Protein AF-A0AAI9W2C8-F1 (afdb_monomer)

Secondary structure (DSSP, 8-state):
-HHHHHHHHHHHHHHHHHHHHHHHHHHHHHHHHHHHT-HHHHHHHHHHHHHHHHHHHHHHGGGG-EEEETTT--B-S--SHHHHTTEEEEEEEEPTT-SS-PEEEEEEETTT--EEET--HHHHHTEEEETTHHHHHHHHHT-TT----TT--HHHHHHHHHHHHHHHHT--HHHH----

Sequence (180 aa):
MQGLVDARDEILKNIVIVYSQASVRYASKMTDDLAAGDTDAYDKHQAEGHSFYRVIEAYVAEYTSICYNMVSHTVSSDSSQASCESYMYLENYTSPNDPSGEEFTGCYNSMTHAQHEGMSEEECEAFGWYANYYNGKILEIFDLKNDGDATADYEADIRSYLQPVWDHYGITADDIGTLQ

Structure (mmCIF, N/CA/C/O backbone):
data_AF-A0AAI9W2C8-F1
#
_entry.id   AF-A0AAI9W2C8-F1
#
loop_
_atom_site.group_PDB
_atom_site.id
_atom_site.type_symbol
_atom_site.label_atom_id
_atom_site.label_alt_id
_atom_site.label_comp_id
_atom_site.label_asym_id
_atom_site.label_entity_id
_atom_site.label_seq_id
_atom_site.pdbx_PDB_ins_code
_atom_site.Cartn_x
_atom_site.Cartn_y
_atom_site.Cartn_z
_atom_site.occupancy
_atom_site.B_iso_or_equiv
_atom_site.auth_seq_id
_atom_site.auth_comp_id
_atom_site.auth_asym_id
_atom_site.auth_atom_id
_atom_site.pdbx_PDB_model_num
ATOM 1 N N . MET A 1 1 ? -17.673 -25.963 -8.634 1.00 78.56 1 MET A N 1
ATOM 2 C CA . MET A 1 1 ? -17.279 -24.582 -8.991 1.00 78.56 1 MET A CA 1
ATOM 3 C C . MET A 1 1 ? -16.166 -24.053 -8.095 1.00 78.56 1 MET A C 1
ATOM 5 O O . MET A 1 1 ? -15.335 -23.344 -8.631 1.00 78.56 1 MET A O 1
ATOM 9 N N . GLN A 1 2 ? -16.080 -24.454 -6.815 1.00 94.00 2 GLN A N 1
ATOM 10 C CA . GLN A 1 2 ? -15.018 -24.008 -5.895 1.00 94.00 2 GLN A CA 1
ATOM 11 C C . GLN A 1 2 ? -13.595 -24.141 -6.463 1.00 94.00 2 GLN A C 1
ATOM 13 O O . GLN A 1 2 ? -12.923 -23.136 -6.609 1.00 94.00 2 GLN A O 1
ATOM 18 N N . GLY A 1 3 ? -13.193 -25.322 -6.945 1.00 94.62 3 GLY A N 1
ATOM 19 C CA . GLY A 1 3 ? -11.839 -25.489 -7.499 1.00 94.62 3 GLY A CA 1
ATOM 20 C C . GLY A 1 3 ? -11.506 -24.615 -8.722 1.00 94.62 3 GLY A C 1
ATOM 21 O O . GLY A 1 3 ? -10.337 -24.414 -9.018 1.00 94.62 3 GLY A O 1
ATOM 22 N N . LEU A 1 4 ? -12.506 -24.080 -9.437 1.00 93.88 4 LEU A N 1
ATOM 23 C CA . LEU A 1 4 ? -12.277 -23.121 -10.528 1.00 93.88 4 LEU A CA 1
ATOM 24 C C . LEU A 1 4 ? -12.054 -21.699 -9.992 1.00 93.88 4 LEU A C 1
ATOM 26 O O . LEU A 1 4 ? -11.290 -20.941 -10.580 1.00 93.88 4 LEU A O 1
ATOM 30 N N . VAL A 1 5 ? -12.714 -21.356 -8.884 1.00 95.19 5 VAL A N 1
ATOM 31 C CA . VAL A 1 5 ? -12.495 -20.102 -8.153 1.00 95.19 5 VAL A CA 1
ATOM 32 C C . VAL A 1 5 ? -11.097 -20.108 -7.540 1.00 95.19 5 VAL A C 1
ATOM 34 O O . VAL A 1 5 ? -10.337 -19.183 -7.796 1.00 95.19 5 VAL A O 1
ATOM 37 N N . ASP A 1 6 ? -10.717 -21.195 -6.868 1.00 95.75 6 ASP A N 1
ATOM 38 C CA . ASP A 1 6 ? -9.401 -21.321 -6.231 1.00 95.75 6 ASP A CA 1
ATOM 39 C C . ASP A 1 6 ? -8.260 -21.179 -7.257 1.00 95.75 6 ASP A C 1
ATOM 41 O O . ASP A 1 6 ? -7.323 -20.411 -7.056 1.00 95.75 6 ASP A O 1
ATOM 45 N N . ALA A 1 7 ? -8.373 -21.851 -8.411 1.00 96.69 7 ALA A N 1
ATOM 46 C CA . ALA A 1 7 ? -7.377 -21.756 -9.480 1.00 96.69 7 ALA A CA 1
ATOM 47 C C . ALA A 1 7 ? -7.288 -20.346 -10.095 1.00 96.69 7 ALA A C 1
ATOM 49 O O . ALA A 1 7 ? -6.207 -19.891 -10.466 1.00 96.69 7 ALA A O 1
ATOM 50 N N . ARG A 1 8 ? -8.420 -19.641 -10.219 1.00 95.94 8 ARG A N 1
ATOM 51 C CA . ARG A 1 8 ? -8.436 -18.242 -10.667 1.00 95.94 8 ARG A CA 1
ATOM 52 C C . ARG A 1 8 ? -7.713 -17.348 -9.660 1.00 95.94 8 ARG A C 1
ATOM 54 O O . ARG A 1 8 ? -6.926 -16.506 -10.081 1.00 95.94 8 ARG A O 1
ATOM 61 N N . ASP A 1 9 ? -7.984 -17.525 -8.372 1.00 95.50 9 ASP A N 1
ATOM 62 C CA . ASP A 1 9 ? -7.422 -16.689 -7.308 1.00 95.50 9 ASP A CA 1
ATOM 63 C C . ASP A 1 9 ? -5.910 -16.907 -7.175 1.00 95.50 9 ASP A C 1
ATOM 65 O O . ASP A 1 9 ? -5.159 -15.944 -7.031 1.00 95.50 9 ASP A O 1
ATOM 69 N N . GLU A 1 10 ? -5.442 -18.143 -7.360 1.00 96.81 10 GLU A N 1
ATOM 70 C CA . GLU A 1 10 ? -4.013 -18.459 -7.448 1.00 96.81 10 GLU A CA 1
ATOM 71 C C . GLU A 1 10 ? -3.333 -17.760 -8.639 1.00 96.81 10 GLU A C 1
ATOM 73 O O . GLU A 1 10 ? -2.261 -17.167 -8.496 1.00 96.81 10 GLU A O 1
ATOM 78 N N . ILE A 1 11 ? -3.962 -17.772 -9.821 1.00 97.25 11 ILE A N 1
ATOM 79 C CA . ILE A 1 11 ? -3.439 -17.060 -10.997 1.00 97.25 11 ILE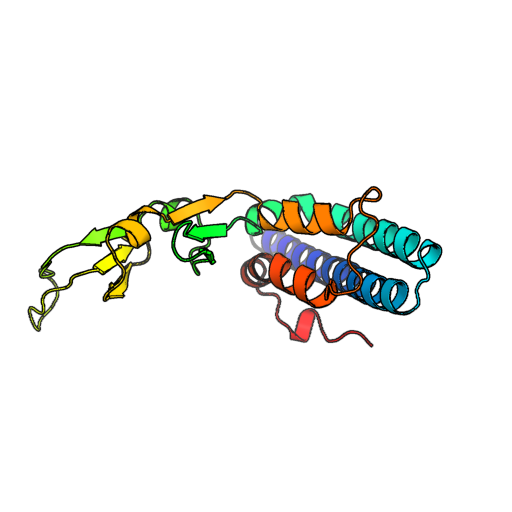 A CA 1
ATOM 80 C C . ILE A 1 11 ? -3.413 -15.551 -10.745 1.00 97.25 11 ILE A C 1
ATOM 82 O O . ILE A 1 11 ? -2.420 -14.899 -11.071 1.00 97.25 11 ILE A O 1
ATOM 86 N N . LEU A 1 12 ? -4.475 -14.994 -10.159 1.00 97.31 12 LEU A N 1
ATOM 87 C CA . LEU A 1 12 ? -4.549 -13.568 -9.863 1.00 97.31 12 LEU A CA 1
ATOM 88 C C . LEU A 1 12 ? -3.460 -13.150 -8.870 1.00 97.31 12 LEU A C 1
ATOM 90 O O . LEU A 1 12 ? -2.764 -12.174 -9.135 1.00 97.31 12 LEU A O 1
ATOM 94 N N . LYS A 1 13 ? -3.235 -13.928 -7.802 1.00 98.06 13 LYS A N 1
ATOM 95 C CA . LYS A 1 13 ? -2.127 -13.709 -6.862 1.00 98.06 13 LYS A CA 1
ATOM 96 C C . LYS A 1 13 ? -0.782 -13.637 -7.593 1.00 98.06 13 LYS A C 1
ATOM 98 O O . LYS A 1 13 ? -0.027 -12.689 -7.393 1.00 98.06 13 LYS A O 1
ATOM 103 N N . ASN A 1 14 ? -0.497 -14.588 -8.485 1.00 98.12 14 ASN A N 1
ATOM 104 C CA . ASN A 1 14 ? 0.759 -14.608 -9.245 1.00 98.12 14 ASN A CA 1
ATOM 105 C C . ASN A 1 14 ? 0.903 -13.408 -10.196 1.00 98.12 14 ASN A C 1
ATOM 107 O O . ASN A 1 14 ? 1.997 -12.867 -10.343 1.00 98.12 14 ASN A O 1
ATOM 111 N N . ILE A 1 15 ? -0.192 -12.960 -10.817 1.00 98.19 15 ILE A N 1
ATOM 112 C CA . ILE A 1 15 ? -0.204 -11.733 -11.627 1.00 98.19 15 ILE A CA 1
ATOM 113 C C . ILE A 1 15 ? 0.112 -10.522 -10.739 1.00 98.19 15 ILE A C 1
ATOM 115 O O . ILE A 1 15 ? 0.996 -9.737 -11.079 1.00 98.19 15 ILE A O 1
ATOM 119 N N . VAL A 1 16 ? -0.546 -10.391 -9.583 1.00 98.38 16 VAL A N 1
ATOM 120 C CA . VAL A 1 16 ? -0.294 -9.294 -8.636 1.00 98.38 16 VAL A CA 1
ATOM 121 C C . VAL A 1 16 ? 1.167 -9.279 -8.188 1.00 98.38 16 VAL A C 1
ATOM 123 O O . VAL A 1 16 ? 1.764 -8.206 -8.192 1.00 98.38 16 VAL A O 1
ATOM 126 N N . ILE A 1 17 ? 1.776 -10.434 -7.896 1.00 98.38 17 ILE A N 1
ATOM 127 C CA . ILE A 1 17 ? 3.204 -10.534 -7.545 1.00 98.38 17 ILE A CA 1
ATOM 128 C C . ILE A 1 17 ? 4.085 -9.958 -8.659 1.00 98.38 17 ILE A C 1
ATOM 130 O O . ILE A 1 17 ? 4.851 -9.029 -8.412 1.00 98.38 17 ILE A O 1
ATOM 134 N N . VAL A 1 18 ? 3.963 -10.466 -9.889 1.00 97.94 18 VAL A N 1
ATOM 135 C CA . VAL A 1 18 ? 4.868 -10.099 -10.995 1.00 97.94 18 VAL A CA 1
ATOM 136 C C . VAL A 1 18 ? 4.769 -8.613 -11.338 1.00 97.94 18 VAL A C 1
ATOM 138 O O . VAL A 1 18 ? 5.784 -7.945 -11.543 1.00 97.94 18 VAL A O 1
ATOM 141 N N . TYR A 1 19 ? 3.554 -8.070 -11.386 1.00 98.44 19 TYR A N 1
ATOM 142 C CA . TYR A 1 19 ? 3.362 -6.654 -11.689 1.00 98.44 19 TYR A CA 1
ATOM 143 C C . TYR A 1 19 ? 3.716 -5.748 -10.502 1.00 98.44 19 TYR A C 1
ATOM 145 O O . TYR A 1 19 ? 4.261 -4.672 -10.734 1.00 98.44 19 TYR A O 1
ATOM 153 N N . SER A 1 20 ? 3.527 -6.195 -9.252 1.00 98.06 20 SER A N 1
ATOM 154 C CA . SER A 1 20 ? 4.039 -5.483 -8.068 1.00 98.06 20 SER A CA 1
ATOM 155 C C . SER A 1 20 ? 5.564 -5.400 -8.096 1.00 98.06 20 SER A C 1
ATOM 157 O O . SER A 1 20 ? 6.120 -4.320 -7.928 1.00 98.06 20 SER A O 1
ATOM 15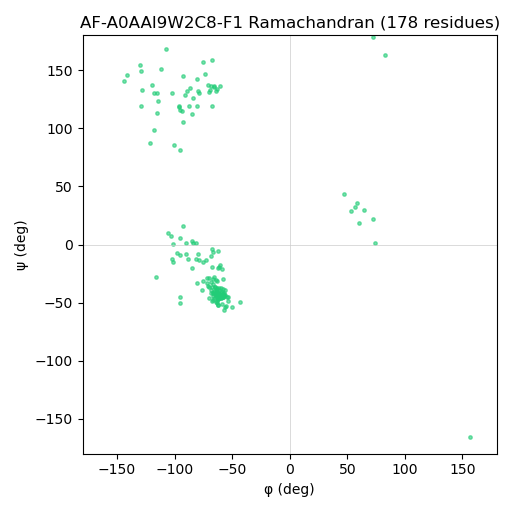9 N N . GLN A 1 21 ? 6.250 -6.513 -8.375 1.00 98.06 21 GLN A N 1
ATOM 160 C CA . GLN A 1 21 ? 7.710 -6.555 -8.518 1.00 98.06 21 GLN A CA 1
ATOM 161 C C . GLN A 1 21 ? 8.204 -5.591 -9.597 1.00 98.06 21 GLN A C 1
ATOM 163 O O . GLN A 1 21 ? 9.179 -4.872 -9.386 1.00 98.06 21 GLN A O 1
ATOM 168 N N . ALA A 1 22 ? 7.532 -5.556 -10.751 1.00 97.94 22 ALA A N 1
ATOM 169 C CA . ALA A 1 22 ? 7.879 -4.635 -11.823 1.00 97.94 22 ALA A CA 1
ATOM 170 C C . ALA A 1 22 ? 7.683 -3.172 -11.394 1.00 97.94 22 ALA A C 1
ATOM 172 O O . ALA A 1 22 ? 8.614 -2.382 -11.530 1.00 97.94 22 ALA A O 1
ATOM 173 N N . SER A 1 23 ? 6.530 -2.815 -10.820 1.00 98.00 23 SER A N 1
ATOM 174 C CA . SER A 1 23 ? 6.276 -1.456 -10.322 1.00 98.00 23 SER A CA 1
ATOM 175 C C . SER A 1 23 ? 7.303 -1.020 -9.272 1.00 98.00 23 SER A C 1
ATOM 177 O O . SER A 1 23 ? 7.867 0.063 -9.396 1.00 98.00 23 SER A O 1
ATOM 179 N N . VAL A 1 24 ? 7.618 -1.883 -8.302 1.00 98.06 24 VAL A N 1
ATOM 180 C CA . VAL A 1 24 ? 8.653 -1.640 -7.282 1.00 98.06 24 VAL A CA 1
ATOM 181 C C . VAL A 1 24 ? 10.028 -1.439 -7.925 1.00 98.06 24 VAL A C 1
ATOM 183 O O . VAL A 1 24 ? 10.740 -0.496 -7.588 1.00 98.06 24 VAL A O 1
ATOM 186 N N . ARG A 1 25 ? 10.394 -2.282 -8.898 1.00 97.62 25 ARG A N 1
ATOM 187 C CA . ARG A 1 25 ? 11.673 -2.169 -9.609 1.00 97.62 25 ARG A CA 1
ATOM 188 C C . ARG A 1 25 ? 11.818 -0.834 -10.323 1.00 97.62 25 ARG A C 1
ATOM 190 O O . ARG A 1 25 ? 12.887 -0.235 -10.279 1.00 97.62 25 ARG A O 1
ATOM 197 N N . TYR A 1 26 ? 10.781 -0.401 -11.027 1.00 97.88 26 TYR A N 1
ATOM 198 C CA . TYR A 1 26 ? 10.841 0.841 -11.790 1.00 97.88 26 TYR A CA 1
ATOM 199 C C . TYR A 1 26 ? 10.830 2.078 -10.905 1.00 97.88 26 TYR A C 1
ATOM 201 O O . TYR A 1 26 ? 11.545 3.024 -11.214 1.00 97.88 26 TYR A O 1
ATOM 209 N N . ALA A 1 27 ? 10.131 2.029 -9.775 1.00 97.62 27 ALA A N 1
ATOM 210 C CA . ALA A 1 27 ? 10.227 3.055 -8.747 1.00 97.62 27 ALA A CA 1
ATOM 211 C C . ALA A 1 27 ? 11.656 3.173 -8.181 1.00 97.62 27 ALA A C 1
ATOM 213 O O . ALA A 1 27 ? 12.200 4.269 -8.117 1.00 97.62 27 ALA A O 1
ATOM 214 N N . SER A 1 28 ? 12.315 2.049 -7.885 1.00 97.38 28 SER A N 1
ATOM 215 C CA . SER A 1 28 ? 13.722 2.041 -7.447 1.00 97.38 28 SER A CA 1
ATOM 216 C C . SER A 1 28 ? 14.655 2.692 -8.476 1.00 97.38 28 SER A C 1
ATOM 218 O O . SER A 1 28 ? 15.445 3.575 -8.151 1.00 97.38 28 SER A O 1
ATOM 220 N N . LYS A 1 29 ? 14.489 2.351 -9.761 1.00 97.19 29 LYS A N 1
ATOM 221 C CA . LYS A 1 29 ? 15.269 2.982 -10.832 1.00 97.19 29 LYS A CA 1
ATOM 222 C C . LYS A 1 29 ? 15.011 4.482 -10.971 1.00 97.19 29 LYS A C 1
ATOM 224 O O . LYS A 1 29 ? 15.948 5.215 -11.242 1.00 97.19 29 LYS A O 1
ATOM 229 N N . MET A 1 30 ? 13.772 4.939 -10.779 1.00 97.69 30 MET A N 1
ATOM 230 C CA . MET A 1 30 ? 13.464 6.373 -10.774 1.00 97.69 30 MET A CA 1
ATOM 231 C C . MET A 1 30 ? 14.255 7.109 -9.684 1.00 97.69 30 MET A C 1
ATOM 233 O O . MET A 1 30 ? 14.764 8.200 -9.937 1.00 97.69 30 MET A O 1
ATOM 237 N N . THR A 1 31 ? 14.395 6.515 -8.493 1.00 97.00 31 THR A N 1
ATOM 238 C CA . THR A 1 31 ? 15.242 7.067 -7.425 1.00 97.00 31 THR A CA 1
ATOM 239 C C . THR A 1 31 ? 16.709 7.140 -7.869 1.00 97.00 31 THR A C 1
ATOM 241 O O . THR A 1 31 ? 17.336 8.192 -7.720 1.00 97.00 31 THR A O 1
ATOM 244 N N . ASP A 1 32 ? 17.242 6.074 -8.475 1.00 96.50 32 ASP A N 1
ATOM 245 C CA . ASP A 1 32 ? 18.619 6.049 -8.993 1.00 96.50 32 ASP A CA 1
ATOM 246 C C . ASP A 1 32 ? 18.862 7.104 -10.090 1.00 96.50 32 ASP A C 1
ATOM 248 O O . ASP A 1 32 ? 19.890 7.787 -10.087 1.00 96.50 32 ASP A O 1
ATOM 252 N N . ASP A 1 33 ? 17.915 7.272 -11.015 1.00 97.44 33 ASP A N 1
ATOM 253 C CA . ASP A 1 33 ? 18.023 8.222 -12.124 1.00 97.44 33 ASP A CA 1
ATOM 254 C C . ASP A 1 33 ? 18.027 9.673 -11.630 1.00 97.44 33 ASP A C 1
ATOM 256 O O . ASP A 1 33 ? 18.869 10.470 -12.054 1.00 97.44 33 ASP A O 1
ATOM 260 N N . LEU A 1 34 ? 17.142 10.021 -10.686 1.00 96.50 34 LEU A N 1
ATOM 261 C CA . LEU A 1 34 ? 17.134 11.355 -10.075 1.00 96.50 34 LEU A CA 1
ATOM 262 C C . LEU A 1 34 ? 18.426 11.625 -9.301 1.00 96.50 34 LEU A C 1
ATOM 264 O O . LEU A 1 34 ? 18.974 12.726 -9.393 1.00 96.50 34 LEU A O 1
ATOM 268 N N . ALA A 1 35 ? 18.955 10.626 -8.589 1.00 95.75 35 ALA A N 1
ATOM 269 C CA . ALA A 1 35 ? 20.241 10.739 -7.904 1.00 95.75 35 ALA A CA 1
ATOM 270 C C . ALA A 1 35 ? 21.411 10.951 -8.887 1.00 95.75 35 ALA A C 1
ATOM 272 O O . ALA A 1 35 ? 22.379 11.645 -8.562 1.00 95.75 35 ALA A O 1
ATOM 273 N N . ALA A 1 36 ? 21.317 10.393 -10.097 1.00 96.06 36 ALA A N 1
ATOM 274 C CA . ALA A 1 36 ? 22.269 10.605 -11.186 1.00 96.06 36 ALA A CA 1
ATOM 275 C C . ALA A 1 36 ? 22.033 11.910 -11.978 1.00 96.06 36 ALA A C 1
ATOM 277 O O . ALA A 1 36 ? 22.904 12.317 -12.751 1.00 96.06 36 ALA A O 1
ATOM 278 N N . GLY A 1 37 ? 20.888 12.574 -11.785 1.00 96.00 37 GLY A N 1
ATOM 279 C CA . GLY A 1 37 ? 20.460 13.737 -12.566 1.00 96.00 37 GLY A CA 1
ATOM 280 C C . GLY A 1 37 ? 20.029 13.403 -14.001 1.00 96.00 37 GLY A C 1
ATOM 281 O O . GLY A 1 37 ? 20.079 14.283 -14.861 1.00 96.00 37 GLY A O 1
ATOM 282 N N . ASP A 1 38 ? 19.649 12.151 -14.273 1.00 96.81 38 ASP A N 1
ATOM 283 C CA . ASP A 1 38 ? 19.227 11.659 -15.590 1.00 96.81 38 ASP A CA 1
ATOM 284 C C . ASP A 1 38 ? 17.696 11.703 -15.726 1.00 96.81 38 ASP A C 1
ATOM 286 O O . ASP A 1 38 ? 16.988 10.716 -15.530 1.00 96.81 38 ASP A O 1
ATOM 290 N N . THR A 1 39 ? 17.166 12.883 -16.047 1.00 95.31 39 THR A N 1
ATOM 291 C CA . THR A 1 39 ? 15.713 13.097 -16.162 1.00 95.31 39 THR A CA 1
ATOM 292 C C . THR A 1 39 ? 15.086 12.325 -17.326 1.00 95.31 39 THR A C 1
ATOM 294 O O . THR A 1 39 ? 13.938 11.905 -17.236 1.00 95.31 39 THR A O 1
ATOM 297 N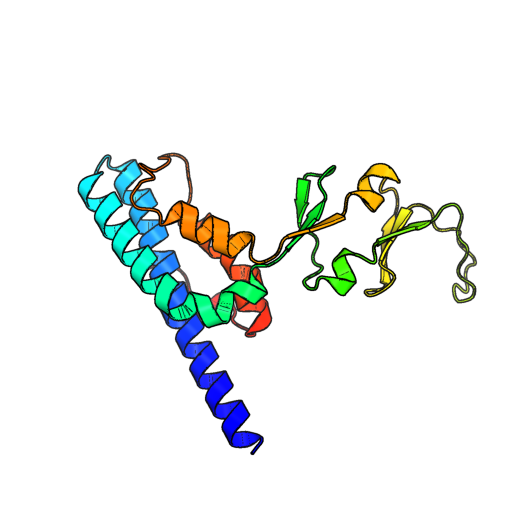 N . ASP A 1 40 ? 15.839 12.085 -18.405 1.00 96.00 40 ASP A N 1
ATOM 298 C CA . ASP A 1 40 ? 15.348 11.318 -19.556 1.00 96.00 40 ASP A CA 1
ATOM 299 C C . ASP A 1 40 ? 15.151 9.835 -19.183 1.00 96.00 40 ASP A C 1
ATOM 301 O O . ASP A 1 40 ? 14.185 9.195 -19.615 1.00 96.00 40 ASP A O 1
ATOM 305 N N . ALA A 1 41 ? 16.066 9.272 -18.381 1.00 97.19 41 ALA A N 1
ATOM 306 C CA . ALA A 1 41 ? 15.915 7.926 -17.834 1.00 97.19 41 ALA A CA 1
ATOM 307 C C . ALA A 1 41 ? 14.769 7.851 -16.816 1.00 97.19 41 ALA A C 1
ATOM 309 O O . ALA A 1 41 ? 13.958 6.921 -16.901 1.00 97.19 41 ALA A O 1
ATOM 310 N N . TYR A 1 42 ? 14.651 8.860 -15.946 1.00 97.81 42 TYR A N 1
ATOM 311 C CA . TYR A 1 42 ? 13.568 8.962 -14.969 1.00 97.81 42 TYR A CA 1
ATOM 312 C C . TYR A 1 42 ? 12.191 8.912 -15.644 1.00 97.81 42 TYR A C 1
ATOM 314 O O . TYR A 1 42 ? 11.401 8.021 -15.328 1.00 97.81 42 TYR A O 1
ATOM 322 N N . ASP A 1 43 ? 11.926 9.773 -16.635 1.00 97.38 43 ASP A N 1
ATOM 323 C CA . ASP A 1 43 ? 10.636 9.824 -17.345 1.00 97.38 43 ASP A CA 1
ATOM 324 C C . ASP A 1 43 ? 10.292 8.473 -17.987 1.00 97.38 43 ASP A C 1
ATOM 326 O O . ASP A 1 43 ? 9.143 8.010 -17.990 1.00 97.38 43 ASP A O 1
ATOM 330 N N . LYS A 1 44 ? 11.308 7.794 -18.529 1.00 97.88 44 LYS A N 1
ATOM 331 C CA . LYS A 1 44 ? 11.146 6.473 -19.131 1.00 97.88 44 LYS A CA 1
ATOM 332 C C . LYS A 1 44 ? 10.794 5.418 -18.085 1.00 97.88 44 LYS A C 1
ATOM 334 O O . LYS A 1 44 ? 9.863 4.642 -18.304 1.00 97.88 44 LYS A O 1
ATOM 339 N N . HIS A 1 45 ? 11.522 5.353 -16.973 1.00 98.12 45 HIS A N 1
ATOM 340 C CA . HIS A 1 45 ? 11.236 4.386 -15.916 1.00 98.12 45 HIS A CA 1
ATOM 341 C C . HIS A 1 45 ? 9.913 4.688 -15.206 1.00 98.12 45 HIS A C 1
ATOM 343 O O . HIS A 1 45 ? 9.193 3.748 -14.872 1.00 98.12 45 HIS A O 1
ATOM 349 N N . GLN A 1 46 ? 9.529 5.957 -15.088 1.00 98.19 46 GLN A N 1
ATOM 350 C CA . GLN A 1 46 ? 8.216 6.371 -14.610 1.00 98.19 46 GLN A CA 1
ATOM 351 C C . GLN A 1 46 ? 7.099 5.865 -15.530 1.00 98.19 46 GLN A C 1
ATOM 353 O O . GLN A 1 46 ? 6.142 5.245 -15.058 1.00 98.19 46 GLN A O 1
ATOM 358 N N . ALA A 1 47 ? 7.242 6.030 -16.850 1.00 98.12 47 ALA A N 1
ATOM 359 C CA . ALA A 1 47 ? 6.295 5.496 -17.828 1.00 98.12 47 ALA A CA 1
ATOM 360 C C . ALA A 1 47 ? 6.212 3.959 -17.796 1.00 98.12 47 ALA A C 1
ATOM 362 O O . ALA A 1 47 ? 5.120 3.388 -17.877 1.00 98.12 47 ALA A O 1
ATOM 363 N N . GLU A 1 48 ? 7.355 3.279 -17.666 1.00 98.00 48 GLU A N 1
ATOM 364 C CA . GLU A 1 48 ? 7.413 1.822 -17.540 1.00 98.00 48 GLU A CA 1
ATOM 365 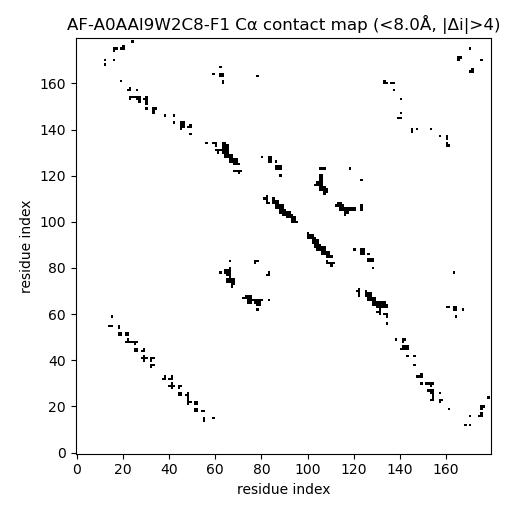C C . GLU A 1 48 ? 6.698 1.374 -16.253 1.00 98.00 48 GLU A C 1
ATOM 367 O O . GLU A 1 48 ? 5.768 0.567 -16.333 1.00 98.00 48 GLU A O 1
ATOM 372 N N . GLY A 1 49 ? 7.016 1.968 -15.098 1.00 97.94 49 GLY A N 1
ATOM 373 C CA . GLY A 1 49 ? 6.360 1.707 -13.812 1.00 97.94 49 GLY A CA 1
ATOM 374 C C . GLY A 1 49 ? 4.847 1.931 -13.844 1.00 97.94 49 GLY A C 1
ATOM 375 O O . GLY A 1 49 ? 4.090 1.055 -13.408 1.00 97.94 49 GLY A O 1
ATOM 376 N N . HIS A 1 50 ? 4.402 3.029 -14.471 1.00 98.12 50 HIS A N 1
ATOM 377 C CA . HIS A 1 50 ? 2.989 3.298 -14.731 1.00 98.12 50 HIS A CA 1
ATOM 378 C C . HIS A 1 50 ? 2.353 2.138 -15.501 1.00 98.12 50 HIS A C 1
ATOM 380 O O . HIS A 1 50 ? 1.347 1.572 -15.077 1.00 98.12 50 HIS A O 1
ATOM 386 N N . SER A 1 51 ? 2.959 1.742 -16.623 1.00 98.00 51 SER A N 1
ATOM 387 C CA . SER A 1 51 ? 2.406 0.707 -17.497 1.00 98.00 51 SER A CA 1
ATOM 388 C C . SER A 1 51 ? 2.236 -0.640 -16.790 1.00 98.00 51 SER A C 1
ATOM 390 O O . SER A 1 51 ? 1.221 -1.303 -17.003 1.00 98.00 51 SER A O 1
ATOM 392 N N . PHE A 1 52 ? 3.167 -1.017 -15.904 1.00 98.31 52 PHE A N 1
ATOM 393 C CA . PHE A 1 52 ? 3.054 -2.239 -15.107 1.00 98.31 52 PHE A CA 1
ATOM 394 C C . PHE A 1 52 ? 1.950 -2.131 -14.057 1.00 98.31 52 PHE A C 1
ATOM 396 O O . PHE A 1 52 ? 1.118 -3.034 -13.959 1.00 98.31 52 PHE A O 1
ATOM 403 N N . TYR A 1 53 ? 1.882 -1.017 -13.325 1.00 98.38 53 TYR A N 1
ATOM 404 C CA . TYR A 1 53 ? 0.871 -0.847 -12.283 1.00 98.38 53 TYR A CA 1
ATOM 405 C C . TYR A 1 53 ? -0.553 -0.862 -12.856 1.00 98.38 53 TYR A C 1
ATOM 407 O O . TYR A 1 53 ? -1.446 -1.528 -12.327 1.00 98.38 53 TYR A O 1
ATOM 415 N N . ARG A 1 54 ? -0.763 -0.206 -14.005 1.00 98.00 54 ARG A N 1
ATOM 416 C CA . ARG A 1 54 ? -2.070 -0.145 -14.682 1.00 98.00 54 ARG A CA 1
ATOM 417 C C . ARG A 1 54 ? -2.633 -1.519 -15.061 1.00 98.00 54 ARG A C 1
ATOM 419 O O . ARG A 1 54 ? -3.842 -1.626 -15.249 1.00 98.00 54 ARG A O 1
ATOM 426 N N . VAL A 1 55 ? -1.806 -2.565 -15.165 1.00 98.12 55 VAL A N 1
ATOM 427 C CA . VAL A 1 55 ? -2.289 -3.931 -15.436 1.00 98.12 55 VAL A CA 1
ATOM 428 C C . VAL A 1 55 ? -3.022 -4.528 -14.236 1.00 98.12 55 VAL A C 1
ATOM 430 O O . VAL A 1 55 ? -4.000 -5.255 -14.419 1.00 98.12 55 VAL A O 1
ATOM 433 N N . ILE A 1 56 ? -2.573 -4.216 -13.019 1.00 98.12 56 ILE A N 1
ATOM 434 C CA . ILE A 1 56 ? -3.138 -4.777 -11.787 1.00 98.12 56 ILE A CA 1
ATOM 435 C C . ILE A 1 56 ? -4.080 -3.831 -11.055 1.00 98.12 56 ILE A C 1
ATOM 437 O O . ILE A 1 56 ? -4.844 -4.304 -10.223 1.00 98.12 56 ILE A O 1
ATOM 441 N N . GLU A 1 57 ? -4.085 -2.538 -11.389 1.00 98.06 57 GLU A N 1
ATOM 442 C CA . GLU A 1 57 ? -4.874 -1.496 -10.713 1.00 98.06 57 GLU A CA 1
ATOM 443 C C . GLU A 1 57 ? -6.319 -1.928 -10.405 1.00 98.06 57 GLU A C 1
ATOM 445 O O . GLU A 1 57 ? -6.760 -1.840 -9.263 1.00 98.06 57 GLU A O 1
ATOM 450 N N . ALA A 1 58 ? -7.042 -2.468 -11.392 1.00 97.06 58 ALA A N 1
ATOM 451 C CA . ALA A 1 58 ? -8.442 -2.871 -11.231 1.00 97.06 58 ALA A CA 1
ATOM 452 C C . ALA A 1 58 ? -8.667 -3.984 -10.186 1.00 97.06 58 ALA A C 1
ATOM 454 O O . ALA A 1 58 ? -9.785 -4.146 -9.705 1.00 97.06 58 ALA A O 1
ATOM 455 N N . TYR A 1 59 ? -7.626 -4.748 -9.850 1.00 96.62 59 TYR A N 1
ATOM 456 C CA . TYR A 1 59 ? -7.664 -5.847 -8.882 1.00 96.62 59 TYR A CA 1
ATOM 457 C C . TYR A 1 59 ? -7.079 -5.468 -7.522 1.00 96.62 59 TYR A C 1
ATOM 459 O O . TYR A 1 59 ? -7.213 -6.233 -6.570 1.00 96.62 59 TYR A O 1
ATOM 467 N N . VAL A 1 60 ? -6.390 -4.330 -7.434 1.00 97.12 60 VAL A N 1
ATOM 468 C CA . VAL A 1 60 ? -5.670 -3.928 -6.221 1.00 97.12 60 VAL A CA 1
ATOM 469 C C . VAL A 1 60 ? -6.230 -2.656 -5.604 1.00 97.12 60 VAL A C 1
ATOM 471 O O . VAL A 1 60 ? -6.155 -2.518 -4.390 1.00 97.12 60 VAL A O 1
ATOM 474 N N . ALA A 1 61 ? -6.838 -1.763 -6.396 1.00 96.00 61 ALA A N 1
ATOM 475 C CA . ALA A 1 61 ? -7.259 -0.438 -5.945 1.00 96.00 61 ALA A CA 1
ATOM 476 C C . ALA A 1 61 ? -8.151 -0.486 -4.697 1.00 96.00 61 ALA A C 1
ATOM 478 O O . ALA A 1 61 ? -7.872 0.230 -3.742 1.00 96.00 61 ALA A O 1
ATOM 479 N N . GLU A 1 62 ? -9.144 -1.377 -4.644 1.00 93.06 62 GLU A N 1
ATOM 480 C CA . GLU A 1 62 ? -10.029 -1.508 -3.476 1.00 93.06 62 GLU A CA 1
ATOM 481 C C . GLU A 1 62 ? -9.250 -1.764 -2.175 1.00 93.06 62 GLU A C 1
ATOM 483 O O . GLU A 1 62 ? -9.540 -1.156 -1.142 1.00 93.06 62 GLU A O 1
ATOM 488 N N . TYR A 1 63 ? -8.198 -2.580 -2.251 1.00 95.56 63 TYR A N 1
ATOM 489 C CA . TYR A 1 63 ? -7.338 -2.942 -1.124 1.00 95.56 63 TYR A CA 1
ATOM 490 C C . TYR A 1 63 ? -6.274 -1.888 -0.810 1.00 95.56 63 TYR A C 1
ATOM 492 O O . TYR A 1 63 ? -5.498 -2.072 0.111 1.00 95.56 63 TYR A O 1
ATOM 500 N N . THR A 1 64 ? -6.238 -0.771 -1.539 1.00 96.88 64 THR A N 1
ATOM 501 C CA . THR A 1 64 ? -5.387 0.396 -1.234 1.00 96.88 64 THR A CA 1
ATOM 502 C C . THR A 1 64 ? -6.123 1.472 -0.429 1.00 96.88 64 THR A C 1
ATOM 504 O O . THR A 1 64 ? -5.621 2.583 -0.232 1.00 96.88 64 THR A O 1
ATOM 507 N N . SE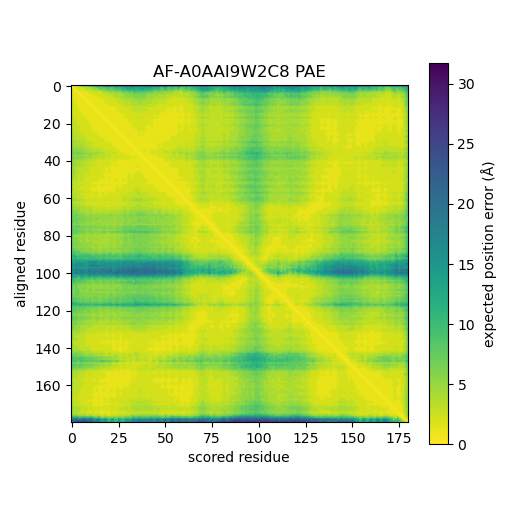R A 1 65 ? -7.353 1.176 -0.014 1.00 96.31 65 SER A N 1
ATOM 508 C CA . SER A 1 65 ? -8.122 2.026 0.884 1.00 96.31 65 SER A CA 1
ATOM 509 C C . SER A 1 65 ? -7.572 1.937 2.305 1.00 96.31 65 SER A C 1
ATOM 511 O O . SER A 1 65 ? -7.099 0.881 2.721 1.00 96.31 65 SER A O 1
ATOM 513 N N . ILE A 1 66 ? -7.643 3.035 3.053 1.00 95.75 66 ILE A N 1
ATOM 514 C CA . ILE A 1 66 ? -7.081 3.112 4.405 1.00 95.75 66 ILE A CA 1
ATOM 515 C C . ILE A 1 66 ? -8.089 3.668 5.401 1.00 95.75 66 ILE A C 1
ATOM 517 O O . ILE A 1 66 ? -8.958 4.472 5.049 1.00 95.75 66 ILE A O 1
ATOM 521 N N . CYS A 1 67 ? -7.904 3.300 6.664 1.00 96.75 67 CYS A N 1
ATOM 522 C CA . CYS A 1 67 ? -8.456 4.036 7.785 1.00 96.75 67 CYS A CA 1
ATOM 523 C C . CYS A 1 67 ? -7.408 5.012 8.322 1.00 96.75 67 CYS A C 1
ATOM 525 O O . CYS A 1 67 ? -6.353 4.589 8.794 1.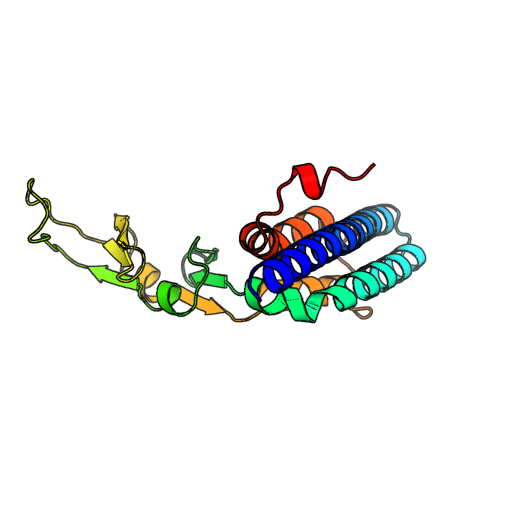00 96.75 67 CYS A O 1
ATOM 527 N N . TYR A 1 68 ? -7.670 6.312 8.231 1.00 96.44 68 TYR A N 1
ATOM 528 C CA . TYR A 1 68 ? -6.707 7.352 8.588 1.00 96.44 68 TYR A CA 1
ATOM 529 C C . TYR A 1 68 ? -7.236 8.230 9.711 1.00 96.44 68 TYR A C 1
ATOM 531 O O . TYR A 1 68 ? -8.394 8.638 9.687 1.00 96.44 68 TYR A O 1
ATOM 539 N N . ASN A 1 69 ? -6.372 8.545 10.668 1.00 97.00 69 ASN A N 1
ATOM 540 C CA . ASN A 1 69 ? -6.664 9.485 11.732 1.00 97.00 69 ASN A CA 1
ATOM 541 C C . ASN A 1 69 ? -6.128 10.874 11.371 1.00 97.00 69 ASN A C 1
ATOM 543 O O . ASN A 1 69 ? -4.922 11.058 11.198 1.00 97.00 69 ASN A O 1
ATOM 547 N N . MET A 1 70 ? -7.018 11.860 11.280 1.00 96.19 70 MET A N 1
ATOM 548 C CA . MET A 1 70 ? -6.652 13.222 10.880 1.00 96.19 70 MET A CA 1
ATOM 549 C C . MET A 1 70 ? -5.937 14.033 11.969 1.00 96.19 70 MET A C 1
ATOM 551 O O . MET A 1 70 ? -5.359 15.066 11.643 1.00 96.19 70 MET A O 1
ATOM 555 N N . VAL A 1 71 ? -5.977 13.596 13.232 1.00 97.06 71 VAL A N 1
ATOM 556 C CA . VAL A 1 71 ? -5.357 14.301 14.368 1.00 97.06 71 VAL A CA 1
ATOM 557 C C . VAL A 1 71 ? -3.965 13.745 14.651 1.00 97.06 71 VAL A C 1
ATOM 559 O O . VAL A 1 71 ? -2.997 14.502 14.692 1.00 97.06 71 VAL A O 1
ATOM 562 N N . SER A 1 72 ? -3.826 12.422 14.770 1.00 95.25 72 SER A N 1
ATOM 563 C CA . SER A 1 72 ? -2.515 11.782 14.957 1.00 95.25 72 SER A CA 1
ATOM 564 C C . SER A 1 72 ? -1.719 11.657 13.654 1.00 95.25 72 SER A C 1
ATOM 566 O O . SER A 1 72 ? -0.525 11.359 13.688 1.00 95.25 72 SER A O 1
ATOM 568 N N . HIS A 1 73 ? -2.367 11.867 12.503 1.00 95.19 73 HIS A N 1
ATOM 569 C CA . HIS A 1 73 ? -1.810 11.655 11.168 1.00 95.19 73 HIS A CA 1
ATOM 570 C C . HIS A 1 73 ? -1.290 10.226 10.933 1.00 95.19 73 HIS A C 1
ATOM 572 O O . HIS A 1 73 ? -0.342 10.017 10.172 1.00 95.19 73 HIS A O 1
ATOM 578 N N . THR A 1 74 ? -1.923 9.228 11.557 1.00 93.75 74 THR A N 1
ATOM 579 C CA . THR A 1 74 ? -1.544 7.813 11.442 1.00 93.75 74 THR A CA 1
ATOM 580 C C . THR A 1 74 ? -2.591 6.983 10.703 1.00 93.75 74 THR A C 1
ATOM 582 O O . THR A 1 74 ? -3.787 7.271 10.729 1.00 93.75 74 THR A O 1
ATOM 585 N N . VAL A 1 75 ? -2.130 5.921 10.042 1.00 94.31 75 VAL A N 1
ATOM 586 C CA . VAL A 1 75 ? -2.989 4.908 9.415 1.00 94.31 75 VAL A CA 1
ATOM 587 C C . VAL A 1 75 ? -3.259 3.796 10.429 1.00 94.31 75 VAL A C 1
ATOM 589 O O . VAL A 1 75 ? -2.321 3.280 11.036 1.00 94.31 75 VAL A O 1
ATOM 592 N N . SER A 1 76 ? -4.530 3.451 10.637 1.00 93.44 76 SER A N 1
ATOM 593 C CA . SER A 1 76 ? -4.943 2.316 11.472 1.00 93.44 76 SER A CA 1
ATOM 594 C C . SER A 1 76 ? -4.713 0.984 10.747 1.00 93.44 76 SER A C 1
ATOM 596 O O . SER A 1 76 ? -4.685 0.921 9.520 1.00 93.44 76 SER A O 1
ATOM 598 N N . SER A 1 77 ? -4.597 -0.105 11.511 1.00 90.19 77 SER A N 1
ATOM 599 C CA . SER A 1 77 ? -4.624 -1.475 10.980 1.00 90.19 77 SER A CA 1
ATOM 600 C C . SER A 1 77 ? -5.996 -1.893 10.430 1.00 90.19 77 SER A C 1
ATOM 602 O O . SER A 1 77 ? -6.116 -2.960 9.830 1.00 90.19 77 SER A O 1
ATOM 604 N N . ASP A 1 78 ? -7.041 -1.094 10.656 1.00 92.62 78 ASP A N 1
ATOM 605 C CA . ASP A 1 78 ? -8.379 -1.341 10.127 1.00 92.62 78 ASP A CA 1
ATOM 606 C C . ASP A 1 78 ? -8.423 -1.206 8.599 1.00 92.62 78 ASP A C 1
ATOM 608 O O . ASP A 1 78 ? -8.200 -0.135 8.036 1.00 92.62 78 ASP A O 1
ATOM 612 N N . SER A 1 79 ? -8.779 -2.302 7.930 1.00 88.38 79 SER A N 1
ATOM 613 C CA . SER A 1 79 ? -8.754 -2.430 6.467 1.00 88.38 79 SER A CA 1
ATOM 614 C C . SER A 1 79 ? -10.136 -2.401 5.807 1.00 88.38 79 SER A C 1
ATOM 616 O O . SER A 1 79 ? -10.263 -2.672 4.614 1.00 88.38 79 SER A O 1
ATOM 618 N N . SER A 1 80 ? -11.191 -2.073 6.560 1.00 92.81 80 SER A N 1
ATOM 619 C CA . SER A 1 80 ? -12.550 -1.953 6.029 1.00 92.81 80 SER A CA 1
ATOM 620 C C . SER A 1 80 ? -13.193 -0.632 6.430 1.00 92.81 80 SER A C 1
ATOM 622 O O . SER A 1 80 ? -12.948 -0.118 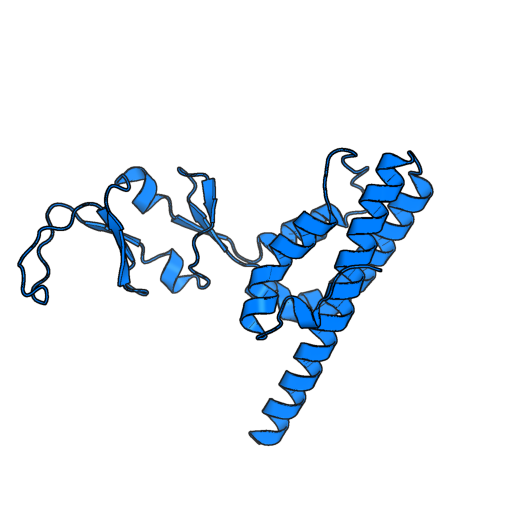7.522 1.00 92.81 80 SER A O 1
ATOM 624 N N . GLN A 1 81 ? -14.082 -0.119 5.579 1.00 95.19 81 GLN A N 1
ATOM 625 C CA . GLN A 1 81 ? -14.867 1.073 5.898 1.00 95.19 81 GLN A CA 1
ATOM 626 C C . GLN A 1 81 ? -15.671 0.884 7.189 1.00 95.19 81 GLN A C 1
ATOM 628 O O . GLN A 1 81 ? -15.670 1.752 8.054 1.00 95.19 81 GLN A O 1
ATOM 633 N N . ALA A 1 82 ? -16.302 -0.284 7.343 1.00 96.44 82 ALA A N 1
ATOM 634 C CA . ALA A 1 82 ? -17.129 -0.577 8.505 1.00 96.44 82 ALA A CA 1
ATOM 635 C C . ALA A 1 82 ? -16.317 -0.555 9.804 1.00 96.44 82 ALA A C 1
ATOM 637 O O . ALA A 1 82 ? -16.763 0.039 10.779 1.00 96.44 82 ALA A O 1
ATOM 638 N N . SER A 1 83 ? -15.125 -1.161 9.825 1.00 96.00 83 SER A N 1
ATOM 639 C CA . SER A 1 83 ? -14.262 -1.082 11.003 1.00 96.00 83 SER A CA 1
ATOM 640 C C . SER A 1 83 ? -13.757 0.339 11.236 1.00 96.00 83 SER A C 1
ATOM 642 O O . SER A 1 83 ? -13.818 0.804 12.366 1.00 96.00 83 SER A O 1
ATOM 644 N N . CYS A 1 84 ? -13.359 1.070 10.195 1.00 97.12 84 CYS A N 1
ATOM 645 C CA . CYS A 1 84 ? -12.865 2.437 10.350 1.00 97.12 84 CYS A CA 1
ATOM 646 C C . CYS A 1 84 ? -13.898 3.410 10.939 1.00 97.12 84 CYS A C 1
ATOM 648 O O . CYS A 1 84 ? -13.565 4.264 11.750 1.00 97.12 84 CYS A O 1
ATOM 650 N N . GLU A 1 85 ? -15.167 3.267 10.563 1.00 96.25 85 GLU A N 1
ATOM 651 C CA . GLU A 1 85 ? -16.257 4.138 11.025 1.00 96.25 85 GLU A CA 1
ATOM 652 C C . GLU A 1 85 ? -16.844 3.706 12.381 1.00 96.25 85 GLU A C 1
ATOM 654 O O . GLU A 1 85 ? -17.815 4.291 12.856 1.00 96.25 85 GLU A O 1
ATOM 659 N N . SER A 1 86 ? -16.280 2.668 13.008 1.00 97.56 86 SER A N 1
ATOM 660 C CA . SER A 1 86 ? -16.816 2.057 14.232 1.00 97.56 86 SER A CA 1
ATOM 661 C C . SER A 1 86 ? -16.072 2.435 15.508 1.00 97.56 86 SER A C 1
ATOM 663 O O . SER A 1 86 ? -16.360 1.869 16.570 1.00 97.56 86 SER A O 1
ATOM 665 N N . TYR A 1 87 ? -15.130 3.374 15.411 1.00 97.25 87 TYR A N 1
ATOM 666 C CA . TYR A 1 87 ? -14.486 3.983 16.565 1.00 97.25 87 TYR A CA 1
ATOM 667 C C . TYR A 1 87 ? -15.466 4.861 17.346 1.00 97.25 87 TYR A C 1
ATOM 669 O O . TYR A 1 87 ? -16.247 5.622 16.781 1.00 97.25 87 TYR A O 1
ATOM 677 N N . MET A 1 88 ? -15.425 4.730 18.666 1.00 96.38 88 MET A N 1
ATOM 678 C CA . MET A 1 88 ? -16.205 5.526 19.600 1.00 96.38 88 MET A CA 1
ATOM 679 C C . MET A 1 88 ? -15.388 5.800 20.857 1.00 96.38 88 MET A C 1
ATOM 681 O O . MET A 1 88 ? -14.683 4.918 21.358 1.00 96.38 88 MET A O 1
ATOM 685 N N . TYR A 1 89 ? -15.501 7.016 21.381 1.00 97.56 89 TYR A N 1
ATOM 686 C CA . TYR A 1 89 ? -14.887 7.358 22.653 1.00 97.56 89 TYR A CA 1
ATOM 687 C C . TYR A 1 89 ? -15.750 6.826 23.798 1.00 97.56 89 TYR A C 1
ATOM 689 O O . TYR A 1 89 ? -16.971 7.009 23.820 1.00 97.56 89 TYR A O 1
ATOM 697 N N . LEU A 1 90 ? -15.119 6.128 24.737 1.00 95.56 90 LEU A N 1
ATOM 698 C CA . LEU A 1 90 ? -15.757 5.636 25.950 1.00 95.56 90 LEU A CA 1
ATOM 699 C C . LEU A 1 90 ? -15.116 6.323 27.148 1.00 95.56 90 LEU A C 1
ATOM 701 O O . LEU A 1 90 ? -13.894 6.338 27.280 1.00 95.56 90 LEU A O 1
ATOM 705 N N . GLU A 1 91 ? -15.952 6.857 28.033 1.00 94.94 91 GLU A N 1
ATOM 706 C CA . GLU A 1 91 ? -15.520 7.505 29.266 1.00 94.94 91 GLU A CA 1
ATOM 707 C C . GLU A 1 91 ? -16.002 6.696 30.475 1.00 94.94 91 GLU A C 1
ATOM 709 O O . GLU A 1 91 ? -17.202 6.450 30.621 1.00 94.94 91 GLU A O 1
ATOM 714 N N . ASN A 1 92 ? -15.062 6.293 31.338 1.00 92.75 92 ASN A N 1
ATOM 715 C CA . ASN A 1 92 ? -15.295 5.535 32.573 1.00 92.75 92 ASN A CA 1
ATOM 716 C C . ASN A 1 92 ? -16.242 4.336 32.362 1.00 92.75 92 ASN A C 1
ATOM 718 O O . ASN A 1 92 ? -17.178 4.103 33.131 1.00 92.75 92 ASN A O 1
ATOM 722 N N . TYR A 1 93 ? -16.043 3.595 31.271 1.00 91.62 93 TYR A N 1
ATOM 723 C CA . TYR A 1 93 ? -16.904 2.482 30.894 1.00 91.62 93 TYR A CA 1
ATOM 724 C C . TYR A 1 93 ? -16.445 1.186 31.562 1.00 91.62 93 TYR A C 1
ATOM 726 O O . TYR A 1 93 ? -15.351 0.697 31.295 1.00 91.62 93 TYR A O 1
ATOM 734 N N . THR A 1 94 ? -17.307 0.575 32.376 1.00 90.81 94 THR A N 1
ATOM 735 C CA . THR A 1 94 ? -17.093 -0.783 32.896 1.00 90.81 94 THR A CA 1
ATOM 736 C C . THR A 1 94 ? -17.840 -1.797 32.034 1.00 90.81 94 THR A C 1
ATOM 738 O O . THR A 1 94 ? -19.073 -1.777 31.951 1.00 90.81 94 THR A O 1
ATOM 741 N N . SER A 1 95 ? -17.112 -2.725 31.412 1.00 84.75 95 SER A N 1
ATOM 742 C CA . SER A 1 95 ? -17.727 -3.794 30.621 1.00 84.75 95 SER A CA 1
ATOM 743 C C . SER A 1 95 ? -18.468 -4.790 31.524 1.00 84.75 95 SER A C 1
ATOM 745 O O . SER A 1 95 ? -17.874 -5.309 32.469 1.00 84.75 95 SER A O 1
ATOM 747 N N . PRO A 1 96 ? -19.720 -5.178 31.206 1.00 86.31 96 PRO A N 1
ATOM 748 C CA . PRO A 1 96 ? -20.420 -6.252 31.920 1.00 86.31 96 PRO A CA 1
ATOM 749 C C . PRO A 1 96 ? -19.713 -7.613 31.840 1.00 86.31 96 PRO A C 1
ATOM 751 O O . PRO A 1 96 ? -20.029 -8.517 32.611 1.00 86.31 96 PRO A O 1
ATOM 754 N N . ASN A 1 97 ? -18.800 -7.768 30.877 1.00 83.50 97 ASN A N 1
ATOM 755 C CA . ASN A 1 97 ? -18.046 -8.992 30.633 1.00 83.50 97 ASN A CA 1
ATOM 756 C C . ASN A 1 97 ? -16.618 -8.932 31.189 1.00 83.50 97 ASN A C 1
ATOM 758 O O . ASN A 1 97 ? -15.885 -9.904 31.013 1.00 83.50 97 ASN A O 1
ATOM 762 N N . ASP A 1 98 ? -16.212 -7.825 31.820 1.00 81.81 98 ASP A N 1
ATOM 763 C CA . ASP A 1 98 ? -14.919 -7.751 32.490 1.00 81.81 98 ASP A CA 1
ATOM 764 C C . ASP A 1 98 ? -15.023 -8.329 33.919 1.00 81.81 98 ASP A C 1
ATOM 766 O O . ASP A 1 98 ? -15.683 -7.735 34.777 1.00 81.81 98 ASP A O 1
ATOM 770 N N . PRO A 1 99 ? -14.386 -9.481 34.210 1.00 80.50 99 PRO A N 1
ATOM 771 C CA . PRO A 1 99 ? -14.400 -10.071 35.543 1.00 80.50 99 PRO A CA 1
ATOM 772 C C . PRO A 1 99 ? -13.637 -9.250 36.596 1.00 80.50 99 PRO A C 1
ATOM 774 O O . PRO A 1 99 ? -13.882 -9.466 37.785 1.00 80.50 99 PRO A O 1
ATOM 777 N N . SER A 1 100 ? -12.726 -8.349 36.202 1.00 85.19 100 SER A N 1
ATOM 778 C CA . SER A 1 100 ? -12.046 -7.429 37.130 1.00 85.19 100 SER A CA 1
ATOM 779 C C . SER A 1 100 ? -12.841 -6.154 37.417 1.00 85.19 100 SER A C 1
ATOM 781 O O . SER A 1 100 ? -12.636 -5.547 38.468 1.00 85.19 100 SER A O 1
ATOM 783 N N . GLY A 1 101 ? -13.791 -5.797 36.547 1.00 84.06 101 GLY A N 1
ATOM 784 C CA . GLY A 1 101 ? -14.596 -4.582 36.667 1.00 84.06 101 GLY A CA 1
ATOM 785 C C . GLY A 1 101 ? -13.770 -3.299 36.550 1.00 84.06 101 GLY A C 1
ATOM 786 O O . GLY A 1 101 ? -14.119 -2.299 37.175 1.00 84.06 101 GLY A O 1
ATOM 787 N N . GLU A 1 102 ? -12.670 -3.340 35.803 1.00 88.00 102 GLU A N 1
ATOM 788 C CA . GLU A 1 102 ? -11.822 -2.186 35.543 1.00 88.00 102 GLU A CA 1
ATOM 789 C C . GLU A 1 102 ? -12.548 -1.215 34.599 1.00 88.00 102 GLU A C 1
ATOM 791 O O . GLU A 1 102 ? -13.243 -1.605 33.656 1.00 88.00 102 GLU A O 1
ATOM 796 N N . GLU A 1 103 ? -12.446 0.078 34.904 1.00 91.38 103 GLU A N 1
ATOM 797 C CA . GLU A 1 103 ? -13.004 1.137 34.066 1.00 91.38 103 GLU A CA 1
ATOM 798 C C . GLU A 1 103 ? -12.065 1.413 32.889 1.00 91.38 103 GLU A C 1
ATOM 800 O O . GLU A 1 103 ? -10.863 1.606 33.070 1.00 91.38 103 GLU A O 1
ATOM 805 N N . PHE A 1 104 ? -12.632 1.479 31.686 1.00 92.12 104 PHE A N 1
ATOM 806 C CA . PHE A 1 104 ? -11.936 1.874 30.469 1.00 92.12 104 PHE A CA 1
ATOM 807 C C . PHE A 1 104 ? -12.288 3.317 30.095 1.00 92.12 104 PHE A C 1
ATOM 809 O O . PHE A 1 104 ? -13.466 3.671 29.989 1.00 92.12 104 PHE A O 1
ATOM 816 N N . THR A 1 105 ? -11.255 4.121 29.836 1.00 95.25 105 THR A N 1
ATOM 817 C CA . THR A 1 105 ? -11.379 5.449 29.226 1.00 95.25 105 THR A CA 1
ATOM 818 C C . THR A 1 105 ? -10.424 5.553 28.041 1.00 95.25 105 THR A C 1
ATOM 820 O O . THR A 1 105 ? -9.204 5.435 28.198 1.00 95.25 105 THR A O 1
ATOM 823 N N . GLY A 1 106 ? -10.973 5.770 26.850 1.00 96.00 106 GLY A N 1
ATOM 824 C CA . GLY A 1 106 ? -10.200 5.843 25.615 1.00 96.00 106 GLY A CA 1
ATOM 825 C C . GLY A 1 106 ? -11.033 5.532 24.379 1.00 96.00 106 GLY A C 1
ATOM 826 O O . GLY A 1 106 ? -12.265 5.495 24.418 1.00 96.00 106 GLY A O 1
ATOM 827 N N . CYS A 1 107 ? -10.344 5.285 23.267 1.00 97.00 107 CYS A N 1
ATOM 828 C CA . CYS A 1 107 ? -10.992 4.977 22.001 1.00 97.00 107 CYS A CA 1
ATOM 829 C C . CYS A 1 107 ? -11.226 3.478 21.840 1.00 97.00 107 CYS A C 1
ATOM 831 O O . CYS A 1 107 ? -10.316 2.670 22.036 1.00 97.00 107 CYS A O 1
ATOM 833 N N . TYR A 1 108 ? -12.434 3.100 21.445 1.00 95.94 108 TYR A N 1
ATOM 834 C CA . TYR A 1 108 ? -12.826 1.712 21.258 1.00 95.94 108 TYR A CA 1
ATOM 835 C C . TYR A 1 108 ? -13.452 1.504 19.883 1.00 95.94 108 TYR A C 1
ATOM 837 O O . TYR A 1 108 ? -14.336 2.253 19.482 1.00 95.94 108 TYR A O 1
ATOM 845 N N . ASN A 1 109 ? -13.027 0.462 19.173 1.00 96.38 109 ASN A N 1
ATOM 846 C CA . ASN A 1 109 ? -13.635 0.062 17.911 1.00 96.38 109 ASN A CA 1
ATOM 847 C C . ASN A 1 109 ? -14.704 -1.010 18.153 1.00 96.38 109 ASN A C 1
ATOM 849 O O . ASN A 1 109 ? -14.394 -2.132 18.549 1.00 96.38 109 ASN A O 1
ATOM 853 N N . SER A 1 110 ? -15.967 -0.699 17.873 1.00 95.00 110 SER A N 1
ATOM 854 C CA . SER A 1 110 ? -17.080 -1.628 18.108 1.00 95.00 110 SER A CA 1
ATOM 855 C C . SER A 1 110 ? -17.160 -2.808 17.129 1.00 95.00 110 SER A C 1
ATOM 857 O O . SER A 1 110 ? -17.871 -3.772 17.415 1.00 95.00 110 SER A O 1
ATOM 859 N N . MET A 1 111 ? -16.419 -2.772 16.016 1.00 95.88 111 MET A N 1
ATOM 860 C CA . MET A 1 111 ? -16.363 -3.856 15.027 1.00 95.88 111 MET A CA 1
ATOM 861 C C . MET A 1 111 ? -15.185 -4.799 15.258 1.00 95.88 111 MET A C 1
ATOM 863 O O . MET A 1 111 ? -15.352 -6.016 15.193 1.00 95.88 111 MET A O 1
ATOM 867 N N . THR A 1 112 ? -13.992 -4.259 15.516 1.00 95.06 112 THR A N 1
ATOM 868 C CA . THR A 1 112 ? -12.779 -5.071 15.732 1.00 95.06 112 THR A CA 1
ATOM 869 C C . THR A 1 112 ? -12.482 -5.341 17.199 1.00 95.06 112 THR A C 1
ATOM 871 O O . THR A 1 112 ? -11.611 -6.154 17.501 1.00 95.06 112 THR A O 1
ATOM 874 N N . HIS A 1 113 ? -13.210 -4.693 18.112 1.00 92.56 113 HIS A N 1
ATOM 875 C CA . HIS A 1 113 ? -12.972 -4.721 19.554 1.00 92.56 113 HIS A CA 1
ATOM 876 C C . HIS A 1 113 ? -11.583 -4.198 19.968 1.00 92.56 113 HIS A C 1
ATOM 878 O O . HIS A 1 113 ? -11.134 -4.463 21.084 1.00 92.56 113 HIS A O 1
ATOM 884 N N . ALA A 1 114 ? -10.904 -3.444 19.095 1.00 93.00 114 ALA A N 1
ATOM 885 C CA . ALA A 1 114 ? -9.642 -2.790 19.417 1.00 93.00 114 ALA A CA 1
ATOM 886 C C . ALA A 1 114 ? -9.851 -1.702 20.484 1.00 93.00 114 ALA A C 1
ATOM 888 O O . ALA A 1 114 ? -10.807 -0.928 20.414 1.00 93.00 114 ALA A O 1
ATOM 889 N N . GLN A 1 115 ? -8.949 -1.649 21.464 1.00 93.31 115 GLN A N 1
ATOM 890 C CA . GLN A 1 115 ? -8.944 -0.664 22.545 1.00 93.31 115 GLN A CA 1
ATOM 891 C C . GLN A 1 115 ? -7.661 0.163 22.474 1.00 93.31 115 GLN A C 1
ATOM 893 O O . GLN A 1 115 ? -6.563 -0.388 22.396 1.00 93.31 115 GLN A O 1
ATOM 898 N N . HIS A 1 116 ? -7.807 1.484 22.526 1.00 93.19 116 HIS A N 1
ATOM 899 C CA . HIS A 1 116 ? -6.711 2.444 22.584 1.00 93.19 116 HIS A CA 1
ATOM 900 C C . HIS A 1 116 ? -6.865 3.290 23.850 1.00 93.19 116 HIS A C 1
ATOM 902 O O . HIS A 1 116 ? -7.497 4.351 23.848 1.00 93.19 116 HIS A O 1
ATOM 908 N N . GLU A 1 117 ? -6.311 2.781 24.949 1.00 91.56 117 GLU A N 1
ATOM 909 C CA . GLU A 1 117 ? -6.277 3.489 26.228 1.00 91.56 117 GLU A CA 1
ATOM 910 C C . GLU A 1 117 ? -5.502 4.806 26.103 1.00 91.56 117 GLU A C 1
ATOM 912 O O . GLU A 1 117 ? -4.435 4.863 25.489 1.00 91.56 117 GLU A O 1
ATOM 917 N N . GLY A 1 118 ? -6.038 5.873 26.699 1.00 87.75 118 GLY A N 1
ATOM 918 C CA . GLY A 1 118 ? -5.368 7.175 26.751 1.00 87.75 118 GLY A CA 1
ATOM 919 C C . GLY A 1 118 ? -5.351 7.974 25.443 1.00 87.75 118 GLY A C 1
ATOM 920 O O . GLY A 1 118 ? -4.809 9.077 25.439 1.00 87.75 118 GLY A O 1
ATOM 921 N N . MET A 1 119 ? -5.953 7.467 24.361 1.00 95.50 119 MET A N 1
ATOM 922 C CA . MET A 1 119 ? -6.260 8.276 23.177 1.00 95.50 119 MET A CA 1
ATOM 923 C C . MET A 1 119 ? -7.303 9.335 23.543 1.00 95.50 119 MET A C 1
ATOM 925 O O . MET A 1 119 ? -8.278 9.016 24.225 1.00 95.50 119 MET A O 1
ATOM 929 N N . SER A 1 120 ? -7.106 10.580 23.111 1.00 96.62 120 SER A N 1
ATOM 930 C CA . SER A 1 120 ? -8.069 11.654 23.378 1.00 96.62 120 SER A CA 1
ATOM 931 C C . SER A 1 120 ? -9.392 11.445 22.630 1.00 96.62 120 SER A C 1
ATOM 933 O O . SER A 1 120 ? -9.449 10.741 21.622 1.00 96.62 120 SER A O 1
ATOM 935 N N . GLU A 1 121 ? -10.465 12.078 23.113 1.00 97.44 121 GLU A N 1
ATOM 936 C CA . GLU A 1 121 ? -11.770 12.074 22.433 1.00 97.44 121 GLU A CA 1
ATOM 937 C C . GLU A 1 121 ? -11.656 12.636 21.009 1.00 97.44 121 GLU A C 1
ATOM 939 O O . GLU A 1 121 ? -12.109 12.001 20.061 1.00 97.44 121 GLU A O 1
ATOM 944 N N . GLU A 1 122 ? -10.941 13.754 20.844 1.00 97.50 122 GLU A N 1
ATOM 945 C CA . GLU A 1 122 ? -10.687 14.375 19.539 1.00 97.50 122 GLU A CA 1
ATOM 946 C C . GLU A 1 122 ? -9.949 13.428 18.580 1.00 97.50 122 GLU A C 1
ATOM 948 O O . GLU A 1 122 ? -10.343 13.294 17.423 1.00 97.50 122 GLU A O 1
ATOM 953 N N . GLU A 1 123 ? -8.910 12.727 19.048 1.00 97.31 123 GLU A N 1
ATOM 954 C CA . GLU A 1 123 ? -8.230 11.713 18.236 1.00 97.31 123 GLU A CA 1
ATOM 955 C C . GLU A 1 123 ? -9.163 10.549 17.891 1.00 97.31 123 GLU A C 1
ATOM 957 O O . GLU A 1 123 ? -9.156 10.087 16.754 1.00 97.31 123 GLU A O 1
ATOM 962 N N . CYS A 1 124 ? -9.985 10.077 18.829 1.00 97.50 124 CYS A N 1
ATOM 963 C CA . CYS A 1 124 ? -10.879 8.947 18.587 1.00 97.50 124 CYS A CA 1
ATOM 964 C C . CYS A 1 124 ? -11.940 9.241 17.518 1.00 97.50 124 CYS A C 1
ATOM 966 O O . CYS A 1 124 ? -12.257 8.384 16.694 1.00 97.50 124 CYS A O 1
ATOM 968 N N . GLU A 1 125 ? -12.468 10.462 17.501 1.00 96.94 125 GLU A N 1
ATOM 969 C CA . GLU A 1 125 ? -13.476 10.893 16.529 1.00 96.94 125 GLU A CA 1
ATOM 970 C C . GLU A 1 125 ? -12.879 11.267 15.161 1.00 96.94 125 GLU A C 1
ATOM 972 O O . GLU A 1 125 ? -13.613 11.488 14.197 1.00 96.94 125 GLU A O 1
ATOM 977 N N . ALA A 1 126 ? -11.548 11.326 15.048 1.00 97.62 126 ALA A N 1
ATOM 978 C CA . ALA A 1 126 ? -10.847 11.759 13.842 1.00 97.62 126 ALA A CA 1
ATOM 979 C C . ALA A 1 126 ? -10.521 10.637 12.843 1.00 97.62 126 ALA A C 1
ATOM 981 O O . ALA A 1 126 ? -9.891 10.911 11.813 1.00 97.62 126 ALA A O 1
ATOM 982 N N . PHE A 1 127 ? -10.909 9.389 13.121 1.00 97.50 127 PHE A N 1
ATOM 983 C CA . PHE A 1 127 ? -10.767 8.295 12.162 1.00 97.50 127 PHE A CA 1
ATOM 984 C C . PHE A 1 127 ? -11.741 8.456 10.990 1.00 97.50 127 PHE A C 1
ATOM 986 O O . PHE A 1 127 ? -12.939 8.667 11.167 1.00 97.50 127 PHE A O 1
ATOM 993 N N . GLY A 1 128 ? -11.218 8.331 9.773 1.00 96.75 128 GLY A N 1
ATOM 994 C CA . GLY A 1 128 ? -11.986 8.433 8.540 1.00 96.75 128 GLY A CA 1
ATOM 995 C C . GLY A 1 128 ? -11.532 7.428 7.489 1.00 96.75 128 GLY A C 1
ATOM 996 O O . GLY A 1 128 ? -10.348 7.094 7.385 1.00 96.75 128 GLY A O 1
ATOM 997 N N . TRP A 1 129 ? -12.487 6.947 6.693 1.00 96.88 129 TRP A N 1
ATOM 998 C CA . TRP A 1 129 ? -12.224 6.037 5.584 1.00 96.88 129 TRP A CA 1
ATOM 999 C C . TRP A 1 129 ? -11.810 6.796 4.322 1.00 96.88 129 TRP A C 1
ATOM 1001 O O . TRP A 1 129 ? -12.539 7.661 3.832 1.00 96.88 129 TRP A O 1
ATOM 1011 N N . TYR A 1 130 ? -10.666 6.420 3.751 1.00 95.75 130 TYR A N 1
ATOM 1012 C CA . TYR A 1 130 ? -10.155 6.985 2.505 1.00 95.75 130 TYR A CA 1
ATOM 1013 C C . TYR A 1 130 ? -10.054 5.891 1.450 1.00 95.75 130 TYR A C 1
ATOM 1015 O O . TYR A 1 130 ? -9.093 5.119 1.402 1.00 95.75 130 TYR A O 1
ATOM 1023 N N . ALA A 1 131 ? -11.068 5.838 0.589 1.00 95.75 131 ALA A N 1
ATOM 1024 C CA . ALA A 1 131 ? -11.143 4.867 -0.491 1.00 95.75 131 ALA A CA 1
ATOM 1025 C C . ALA A 1 131 ? -10.010 5.068 -1.509 1.00 95.75 131 ALA A C 1
ATOM 1027 O O . ALA A 1 131 ? -9.792 6.179 -1.995 1.00 95.75 131 ALA A O 1
ATOM 1028 N N . ASN A 1 132 ? -9.335 3.974 -1.869 1.00 96.00 132 ASN A N 1
ATOM 1029 C CA . ASN A 1 132 ? -8.275 3.922 -2.877 1.00 96.00 132 ASN A CA 1
ATOM 1030 C C . ASN A 1 132 ? -7.136 4.941 -2.651 1.00 96.00 132 ASN A C 1
ATOM 1032 O O . ASN A 1 132 ? -6.530 5.421 -3.614 1.00 96.00 132 ASN A O 1
ATOM 1036 N N . TYR A 1 133 ? -6.868 5.318 -1.396 1.00 96.62 133 TYR A N 1
ATOM 1037 C CA . TYR A 1 133 ? -5.908 6.372 -1.064 1.00 96.62 133 TYR A CA 1
ATOM 1038 C C . TYR A 1 133 ? -4.503 6.051 -1.581 1.00 96.62 133 TYR A C 1
ATOM 1040 O O . TYR A 1 133 ? -3.904 6.853 -2.300 1.00 96.62 133 TYR A O 1
ATOM 1048 N N . TYR A 1 134 ? -3.999 4.854 -1.277 1.00 97.62 134 TYR A N 1
ATOM 1049 C CA . TYR A 1 134 ? -2.672 4.439 -1.722 1.00 97.62 134 TYR A CA 1
ATOM 1050 C C . TYR A 1 134 ? -2.609 4.194 -3.234 1.00 97.62 134 TYR A C 1
ATOM 1052 O O . TYR A 1 134 ? -1.583 4.488 -3.838 1.00 97.62 134 TYR A O 1
ATOM 1060 N N . ASN A 1 135 ? -3.705 3.797 -3.893 1.00 98.25 135 ASN A N 1
ATOM 1061 C CA . ASN A 1 135 ? -3.763 3.788 -5.357 1.00 98.25 135 ASN A CA 1
ATOM 1062 C C . ASN A 1 135 ? -3.553 5.193 -5.934 1.00 98.25 135 ASN A C 1
ATOM 1064 O O . ASN A 1 135 ? -2.787 5.356 -6.879 1.00 98.25 135 ASN A O 1
ATOM 1068 N N . GLY A 1 136 ? -4.190 6.212 -5.350 1.00 97.94 136 GLY A N 1
ATOM 1069 C CA . GLY A 1 136 ? -3.957 7.606 -5.731 1.00 97.94 136 GLY A CA 1
ATOM 1070 C C . GLY A 1 136 ? -2.486 8.006 -5.592 1.00 97.94 136 GLY A C 1
ATOM 1071 O O . GLY A 1 136 ? -1.936 8.623 -6.499 1.00 97.94 136 GLY A O 1
ATOM 1072 N N . LYS A 1 137 ? -1.830 7.581 -4.505 1.00 97.69 137 LYS A N 1
ATOM 1073 C CA . LYS A 1 137 ? -0.402 7.835 -4.270 1.00 97.69 137 LYS A CA 1
ATOM 1074 C C . LYS A 1 137 ? 0.523 7.124 -5.254 1.00 97.69 137 LYS A C 1
ATOM 1076 O O . LYS A 1 137 ? 1.451 7.742 -5.765 1.00 97.69 137 LYS A O 1
ATOM 1081 N N . ILE A 1 138 ? 0.238 5.871 -5.592 1.00 98.44 138 ILE A N 1
ATOM 1082 C CA . ILE A 1 138 ? 0.986 5.142 -6.624 1.00 98.44 138 ILE A CA 1
ATOM 1083 C C . ILE A 1 138 ? 0.850 5.841 -7.987 1.00 98.44 138 ILE A C 1
ATOM 1085 O O . ILE A 1 138 ? 1.834 6.004 -8.706 1.00 98.44 138 ILE A O 1
ATOM 1089 N N . LEU A 1 139 ? -0.360 6.285 -8.345 1.00 97.88 139 LEU A N 1
ATOM 1090 C CA . LEU A 1 139 ? -0.591 7.007 -9.599 1.00 97.88 139 LEU A CA 1
ATOM 1091 C C . LEU A 1 139 ? 0.100 8.377 -9.629 1.00 97.88 139 LEU A C 1
ATOM 1093 O O . LEU A 1 139 ? 0.546 8.777 -10.697 1.00 97.88 139 LEU A O 1
ATOM 1097 N N . GLU A 1 140 ? 0.204 9.068 -8.490 1.00 97.50 140 GLU A N 1
ATOM 1098 C CA . GLU A 1 140 ? 0.928 10.341 -8.342 1.00 97.50 140 GLU A CA 1
ATOM 1099 C C . GLU A 1 140 ? 2.445 10.169 -8.547 1.00 97.50 140 GLU A C 1
ATOM 1101 O O . GLU A 1 140 ? 3.069 10.981 -9.232 1.00 97.50 140 GLU A O 1
ATOM 1106 N N . ILE A 1 141 ? 3.034 9.086 -8.020 1.00 97.62 141 ILE A N 1
ATOM 1107 C CA . ILE A 1 141 ? 4.445 8.731 -8.267 1.00 97.62 141 ILE A CA 1
ATOM 1108 C C . ILE A 1 141 ? 4.684 8.480 -9.760 1.00 97.62 141 ILE A C 1
ATOM 1110 O O . ILE A 1 141 ? 5.669 8.948 -10.328 1.00 97.62 141 ILE A O 1
ATOM 1114 N N . PHE A 1 142 ? 3.766 7.770 -10.416 1.00 97.88 142 PHE A N 1
ATOM 1115 C CA . PHE A 1 142 ? 3.878 7.413 -11.829 1.00 97.88 142 PHE A CA 1
ATOM 1116 C C . PHE A 1 142 ? 3.208 8.409 -12.798 1.00 97.88 142 PHE A C 1
ATOM 1118 O O . PHE A 1 142 ? 2.952 8.048 -13.951 1.00 97.88 142 PHE A O 1
ATOM 1125 N N . ASP A 1 143 ? 2.883 9.631 -12.368 1.00 96.38 143 ASP A N 1
ATOM 1126 C CA . ASP A 1 143 ? 2.343 10.670 -13.254 1.00 96.38 143 ASP A CA 1
ATOM 1127 C C . ASP A 1 143 ? 3.482 11.333 -14.038 1.00 96.38 143 ASP A C 1
ATOM 1129 O O . ASP A 1 143 ? 4.331 11.993 -13.455 1.00 96.38 143 ASP A O 1
ATOM 1133 N N . LEU A 1 144 ? 3.447 11.242 -15.370 1.00 92.69 144 LEU A N 1
ATOM 1134 C CA . LEU A 1 144 ? 4.447 11.829 -16.280 1.00 92.69 144 LEU A CA 1
ATOM 1135 C C . LEU A 1 144 ? 4.559 13.360 -16.221 1.00 92.69 144 LEU A C 1
ATOM 1137 O O . LEU A 1 144 ? 5.374 13.950 -16.920 1.00 92.69 144 LEU A O 1
ATOM 1141 N N . LYS A 1 145 ? 3.689 14.031 -15.464 1.00 94.25 145 LYS A N 1
ATOM 1142 C CA . LYS A 1 145 ? 3.804 15.466 -15.171 1.00 94.25 145 LYS A CA 1
ATOM 1143 C C . LYS A 1 145 ? 4.613 15.757 -13.907 1.00 94.25 145 LYS A C 1
ATOM 1145 O O . LYS A 1 145 ? 4.815 16.928 -13.592 1.00 94.25 145 LYS A O 1
ATOM 1150 N N . ASN A 1 146 ? 4.969 14.729 -13.145 1.00 91.44 146 ASN A N 1
ATOM 1151 C CA . ASN A 1 146 ? 5.727 14.836 -11.914 1.00 91.44 146 ASN A CA 1
ATOM 1152 C C . ASN A 1 146 ? 7.220 14.671 -12.217 1.00 91.44 146 ASN A C 1
ATOM 1154 O O . ASN A 1 146 ? 7.684 13.548 -12.407 1.00 91.44 146 ASN A O 1
ATOM 1158 N N . ASP A 1 147 ? 7.951 15.789 -12.182 1.00 91.19 147 ASP A N 1
ATOM 1159 C CA . ASP A 1 147 ? 9.406 15.865 -12.407 1.00 91.19 147 ASP A CA 1
ATOM 1160 C C . ASP A 1 147 ? 10.238 15.178 -11.297 1.00 91.19 147 ASP A C 1
ATOM 1162 O O . ASP A 1 147 ? 11.465 15.111 -11.376 1.00 91.19 147 ASP A O 1
ATOM 1166 N N . GLY A 1 148 ? 9.574 14.673 -10.254 1.00 91.69 148 GLY A N 1
ATOM 1167 C CA . GLY A 1 148 ? 10.161 13.877 -9.190 1.00 91.69 148 GLY A CA 1
ATOM 1168 C C . GLY A 1 148 ? 10.836 14.668 -8.064 1.00 91.69 148 GLY A C 1
ATOM 1169 O O . GLY A 1 148 ? 11.156 15.850 -8.172 1.00 91.69 148 GLY A O 1
ATOM 1170 N N . ASP A 1 149 ? 11.055 13.985 -6.944 1.00 94.12 149 ASP A N 1
ATOM 1171 C CA . 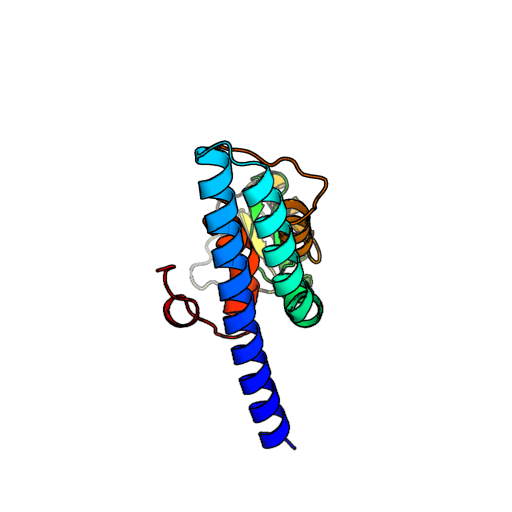ASP A 1 149 ? 11.797 14.427 -5.772 1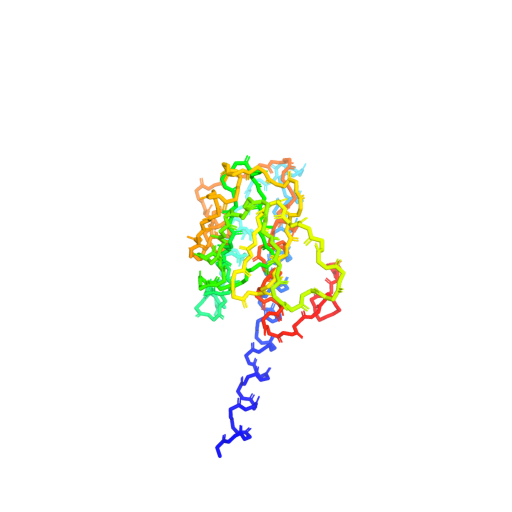.00 94.12 149 ASP A CA 1
ATOM 1172 C C . ASP A 1 149 ? 13.046 13.550 -5.597 1.00 94.12 149 ASP A C 1
ATOM 1174 O O . ASP A 1 149 ? 12.959 12.362 -5.293 1.00 94.12 149 ASP A O 1
ATOM 1178 N N . ALA A 1 150 ? 14.229 14.144 -5.765 1.00 93.25 150 ALA A N 1
ATOM 1179 C CA . ALA A 1 150 ? 15.508 13.444 -5.618 1.00 93.25 150 ALA A CA 1
ATOM 1180 C C . ALA A 1 150 ? 15.808 12.988 -4.173 1.00 93.25 150 ALA A C 1
ATOM 1182 O O . ALA A 1 150 ? 16.815 12.323 -3.937 1.00 93.25 150 ALA A O 1
ATOM 1183 N N . THR A 1 151 ? 14.977 13.368 -3.197 1.00 93.62 151 THR A N 1
ATOM 1184 C CA . THR A 1 151 ? 15.068 12.913 -1.803 1.00 93.62 151 THR A CA 1
ATOM 1185 C C . THR A 1 151 ? 14.117 11.761 -1.475 1.00 93.62 151 THR A C 1
ATOM 1187 O O . THR A 1 151 ? 14.224 11.191 -0.388 1.00 93.62 151 THR A O 1
ATOM 1190 N N . ALA A 1 152 ? 13.219 11.402 -2.399 1.00 94.06 152 ALA A N 1
ATOM 1191 C CA . ALA A 1 152 ? 12.248 10.335 -2.208 1.00 94.06 152 ALA A CA 1
ATOM 1192 C C . ALA A 1 152 ? 12.853 8.942 -2.444 1.00 94.06 152 ALA A C 1
ATOM 1194 O O . ALA A 1 152 ? 13.647 8.715 -3.361 1.00 94.06 152 ALA A O 1
ATOM 1195 N N . ASP A 1 153 ? 12.408 7.988 -1.630 1.00 96.00 153 ASP A N 1
ATOM 1196 C CA . ASP A 1 153 ? 12.630 6.560 -1.837 1.00 96.00 153 ASP A CA 1
ATOM 1197 C C . ASP A 1 153 ? 11.352 5.960 -2.431 1.00 96.00 153 ASP A C 1
ATOM 1199 O O . ASP A 1 153 ? 10.470 5.471 -1.718 1.00 96.00 153 ASP A O 1
ATOM 1203 N N . TYR A 1 154 ? 11.227 6.037 -3.758 1.00 97.25 154 TYR A N 1
ATOM 1204 C CA . TYR A 1 154 ? 10.014 5.585 -4.432 1.00 97.25 154 TYR A CA 1
ATOM 1205 C C . TYR A 1 154 ? 9.814 4.076 -4.312 1.00 97.25 154 TYR A C 1
ATOM 1207 O O . TYR A 1 154 ? 8.678 3.605 -4.354 1.00 97.25 154 TYR A O 1
ATOM 1215 N N . GLU A 1 155 ? 10.889 3.297 -4.167 1.00 96.69 155 GLU A N 1
ATOM 1216 C CA . GLU A 1 155 ? 10.763 1.872 -3.879 1.00 96.69 155 GLU A CA 1
ATOM 1217 C C . GLU A 1 155 ? 10.060 1.661 -2.538 1.00 96.69 155 GLU A C 1
ATOM 1219 O O . GLU A 1 155 ? 9.070 0.925 -2.481 1.00 96.69 155 GLU A O 1
ATOM 1224 N N . ALA A 1 156 ? 10.543 2.304 -1.473 1.00 97.06 156 ALA A N 1
ATOM 1225 C CA . ALA A 1 156 ? 9.936 2.194 -0.153 1.00 97.06 156 ALA A CA 1
ATOM 1226 C C . ALA A 1 156 ? 8.477 2.671 -0.159 1.00 97.06 156 ALA A C 1
ATOM 1228 O O . ALA A 1 156 ? 7.615 1.997 0.415 1.00 97.06 156 ALA A O 1
ATOM 1229 N N . ASP A 1 157 ? 8.183 3.766 -0.863 1.00 97.44 157 ASP A N 1
ATOM 1230 C CA . ASP A 1 157 ? 6.825 4.292 -0.994 1.00 97.44 157 ASP A CA 1
ATOM 1231 C C . ASP A 1 157 ? 5.893 3.301 -1.701 1.00 97.44 157 ASP A C 1
ATOM 1233 O O . ASP A 1 157 ? 4.853 2.930 -1.153 1.00 97.44 157 ASP A O 1
ATOM 1237 N N . ILE A 1 158 ? 6.272 2.790 -2.880 1.00 97.88 158 ILE A N 1
ATOM 1238 C CA . ILE A 1 158 ? 5.447 1.820 -3.616 1.00 97.88 158 ILE A CA 1
ATOM 1239 C C . ILE A 1 158 ? 5.246 0.533 -2.808 1.00 97.88 158 ILE A C 1
ATOM 1241 O O . ILE A 1 158 ? 4.139 -0.011 -2.800 1.00 97.88 158 ILE A O 1
ATOM 1245 N N . ARG A 1 159 ? 6.275 0.051 -2.097 1.00 97.69 159 ARG A N 1
ATOM 1246 C CA . ARG A 1 159 ? 6.145 -1.118 -1.212 1.00 97.69 159 ARG A CA 1
ATOM 1247 C C . ARG A 1 159 ? 5.150 -0.854 -0.082 1.00 97.69 159 ARG A C 1
ATOM 1249 O O . ARG A 1 159 ? 4.280 -1.686 0.156 1.00 97.69 159 ARG A O 1
ATOM 1256 N N . SER A 1 160 ? 5.239 0.304 0.570 1.00 96.56 160 SER A N 1
ATOM 1257 C CA . SER A 1 160 ? 4.314 0.716 1.632 1.00 96.56 160 SER A CA 1
ATOM 1258 C C . SER A 1 160 ? 2.868 0.781 1.127 1.00 96.56 160 SER A C 1
ATOM 1260 O O . SER A 1 160 ? 1.955 0.234 1.743 1.00 96.56 160 SER A O 1
ATOM 1262 N N . TYR A 1 161 ? 2.662 1.369 -0.051 1.00 97.62 161 TYR A N 1
ATOM 1263 C CA . TYR A 1 161 ? 1.339 1.555 -0.649 1.00 97.62 161 TYR A CA 1
ATOM 1264 C C . TYR A 1 161 ? 0.704 0.258 -1.164 1.00 97.62 161 TYR A C 1
ATOM 1266 O O . TYR A 1 161 ? -0.523 0.136 -1.173 1.00 97.62 161 TYR A O 1
ATOM 1274 N N . LEU A 1 162 ? 1.516 -0.722 -1.569 1.00 97.75 162 LEU A N 1
ATOM 1275 C CA . LEU A 1 162 ? 1.054 -2.050 -1.976 1.00 97.75 162 LEU A CA 1
ATOM 1276 C C . LEU A 1 162 ? 0.940 -3.042 -0.812 1.00 97.75 162 LEU A C 1
ATOM 1278 O O . LEU A 1 162 ? 0.320 -4.088 -0.990 1.00 97.75 162 LEU A O 1
ATOM 1282 N N . GLN A 1 163 ? 1.475 -2.743 0.374 1.00 96.25 163 GLN A N 1
ATOM 1283 C CA . GLN A 1 163 ? 1.451 -3.683 1.496 1.00 96.25 163 GLN A CA 1
ATOM 1284 C C . GLN A 1 163 ? 0.031 -4.175 1.846 1.00 96.25 163 GLN A C 1
ATOM 1286 O O . GLN A 1 163 ? -0.151 -5.390 1.934 1.00 96.25 163 GLN A O 1
ATOM 1291 N N . PRO A 1 164 ? -1.007 -3.318 1.934 1.00 95.38 164 PRO A N 1
ATOM 1292 C CA . PRO A 1 164 ? -2.362 -3.793 2.230 1.00 95.38 164 PRO A CA 1
ATOM 1293 C C . PRO A 1 164 ? -2.939 -4.711 1.136 1.00 95.38 164 PRO A C 1
ATOM 1295 O O . PRO A 1 164 ? -3.706 -5.634 1.417 1.00 95.38 164 PRO A O 1
ATOM 1298 N N . VAL A 1 165 ? -2.529 -4.504 -0.121 1.00 96.88 165 VAL A N 1
ATOM 1299 C CA . VAL A 1 165 ? -2.868 -5.385 -1.248 1.00 96.88 165 VAL A CA 1
ATOM 1300 C C . VAL A 1 165 ? -2.218 -6.750 -1.048 1.00 96.88 165 VAL A C 1
ATOM 1302 O O . VAL A 1 165 ? -2.862 -7.783 -1.222 1.00 96.88 165 VAL A O 1
ATOM 1305 N N . TRP A 1 166 ? -0.937 -6.775 -0.686 1.00 97.56 166 TRP A N 1
ATOM 1306 C CA . TRP A 1 166 ? -0.214 -8.020 -0.460 1.00 97.56 166 TRP A CA 1
ATOM 1307 C C . TRP A 1 166 ? -0.795 -8.805 0.709 1.00 97.56 166 TRP A C 1
ATOM 1309 O O . TRP A 1 166 ? -1.026 -10.004 0.561 1.00 97.56 166 TRP A O 1
ATOM 1319 N N . ASP A 1 167 ? -1.140 -8.127 1.802 1.00 95.25 167 ASP A N 1
ATOM 1320 C CA . ASP A 1 167 ? -1.810 -8.738 2.949 1.00 95.25 167 ASP A CA 1
ATOM 1321 C C . ASP A 1 167 ? -3.147 -9.371 2.534 1.00 95.25 167 ASP A C 1
ATOM 1323 O O . ASP A 1 167 ? -3.430 -10.515 2.899 1.00 95.25 167 ASP A O 1
ATOM 1327 N N . HIS A 1 168 ? -3.936 -8.684 1.696 1.00 94.75 168 HIS A N 1
ATOM 1328 C CA . HIS A 1 168 ? -5.196 -9.216 1.170 1.00 94.75 168 HIS A CA 1
ATOM 1329 C C . HIS A 1 168 ? -5.006 -10.514 0.366 1.00 94.75 168 HIS A C 1
ATOM 1331 O O . HIS A 1 168 ? -5.730 -11.489 0.570 1.00 94.75 168 HIS A O 1
ATOM 1337 N N . TYR A 1 169 ? -4.020 -10.550 -0.534 1.00 96.25 169 TYR A N 1
ATOM 1338 C CA . TYR A 1 169 ? -3.735 -11.723 -1.371 1.00 96.25 169 TYR A CA 1
ATOM 1339 C C . TYR A 1 169 ? -2.853 -12.779 -0.675 1.00 96.25 169 TYR A C 1
ATOM 1341 O O . TYR A 1 169 ? -2.493 -13.790 -1.290 1.00 96.25 169 TYR A O 1
ATOM 1349 N N . GLY A 1 170 ? -2.469 -12.564 0.588 1.00 96.69 170 GLY A N 1
ATOM 1350 C CA . GLY A 1 170 ? -1.525 -13.421 1.308 1.00 96.69 170 GLY A CA 1
ATOM 1351 C C . GLY A 1 170 ? -0.166 -13.523 0.607 1.00 96.69 170 GLY A C 1
ATOM 1352 O O . GLY A 1 170 ? 0.412 -14.611 0.540 1.00 96.69 170 GLY A O 1
ATOM 1353 N N . ILE A 1 171 ? 0.286 -12.430 -0.006 1.00 97.88 171 ILE A N 1
ATOM 1354 C CA . ILE A 1 171 ? 1.599 -12.258 -0.631 1.00 97.88 171 ILE A CA 1
ATOM 1355 C C . ILE A 1 171 ? 2.572 -11.788 0.450 1.00 97.88 171 ILE A C 1
ATOM 1357 O O . ILE A 1 171 ? 2.265 -10.896 1.235 1.00 97.88 171 ILE A O 1
ATOM 1361 N N . THR A 1 172 ? 3.752 -12.390 0.493 1.00 96.69 172 THR A N 1
ATOM 1362 C CA . THR A 1 172 ? 4.775 -12.102 1.502 1.00 96.69 172 THR A CA 1
ATOM 1363 C C . THR A 1 172 ? 5.950 -11.322 0.916 1.00 96.69 172 THR A C 1
ATOM 1365 O O . THR A 1 172 ? 6.118 -11.224 -0.300 1.00 96.69 172 THR A O 1
ATOM 1368 N N . ALA A 1 173 ? 6.820 -10.805 1.787 1.00 93.94 173 ALA A N 1
ATOM 1369 C CA . ALA A 1 173 ? 8.071 -10.184 1.356 1.00 93.94 173 ALA A CA 1
ATOM 1370 C C . ALA A 1 173 ? 8.962 -11.146 0.546 1.00 93.94 173 ALA A C 1
ATOM 1372 O O . ALA A 1 173 ? 9.666 -10.688 -0.348 1.00 93.94 173 ALA A O 1
ATOM 1373 N N . ASP A 1 174 ? 8.895 -12.458 0.801 1.00 95.25 174 ASP A N 1
ATOM 1374 C CA . ASP A 1 174 ? 9.632 -13.473 0.037 1.00 95.25 174 ASP A CA 1
ATOM 1375 C C . ASP A 1 174 ? 9.077 -13.635 -1.387 1.00 95.25 174 ASP A C 1
ATOM 1377 O O . ASP A 1 174 ? 9.847 -13.811 -2.330 1.00 95.25 174 ASP A O 1
ATOM 1381 N N . ASP A 1 175 ? 7.754 -13.525 -1.558 1.00 96.44 175 ASP A N 1
ATOM 1382 C CA . ASP A 1 175 ? 7.112 -13.563 -2.876 1.00 96.44 175 ASP A CA 1
ATOM 1383 C C . ASP A 1 175 ? 7.509 -12.344 -3.724 1.00 96.44 175 ASP A C 1
ATOM 1385 O O . ASP A 1 175 ? 7.744 -12.471 -4.925 1.00 96.44 175 ASP A O 1
ATOM 1389 N N . ILE A 1 176 ? 7.599 -11.158 -3.110 1.00 95.88 176 ILE A N 1
ATOM 1390 C CA . ILE A 1 176 ? 8.024 -9.924 -3.791 1.00 95.88 176 ILE A CA 1
ATOM 1391 C C . ILE A 1 176 ? 9.542 -9.904 -4.004 1.00 95.88 176 ILE A C 1
ATOM 1393 O O . ILE A 1 176 ? 10.011 -9.499 -5.065 1.00 95.88 176 ILE A O 1
ATOM 1397 N N . GLY A 1 177 ? 10.308 -10.372 -3.023 1.00 91.38 177 GLY A N 1
ATOM 1398 C CA . GLY A 1 177 ? 11.762 -10.378 -3.032 1.00 91.38 177 GLY A CA 1
ATOM 1399 C C . GLY A 1 177 ? 12.404 -8.997 -2.850 1.00 91.38 177 GLY A C 1
ATOM 1400 O O . GLY A 1 177 ? 11.756 -7.946 -2.738 1.00 91.38 177 GLY A O 1
ATOM 1401 N N . THR A 1 178 ? 13.736 -9.014 -2.831 1.00 83.12 178 THR A N 1
ATOM 1402 C CA . THR A 1 178 ? 14.586 -7.823 -2.919 1.00 83.12 178 THR A CA 1
ATOM 1403 C C . THR A 1 178 ? 14.945 -7.570 -4.376 1.00 83.12 178 THR A C 1
ATOM 1405 O O . THR A 1 178 ? 15.158 -8.522 -5.133 1.00 83.12 178 THR A O 1
ATOM 1408 N N . LEU A 1 179 ? 15.057 -6.306 -4.775 1.00 68.94 179 LEU A N 1
ATOM 1409 C CA . LEU A 1 179 ? 15.573 -5.988 -6.101 1.00 68.94 179 LEU A CA 1
ATOM 1410 C C . LEU A 1 179 ? 17.031 -6.466 -6.215 1.00 68.94 179 LEU A C 1
ATOM 1412 O O . LEU A 1 179 ? 17.817 -6.304 -5.281 1.00 68.94 179 LEU A O 1
ATOM 1416 N N . GLN A 1 180 ? 17.348 -7.126 -7.333 1.00 50.62 180 GLN A N 1
ATOM 1417 C CA . GLN A 1 180 ? 18.714 -7.470 -7.747 1.00 50.62 180 GLN A CA 1
ATOM 1418 C C . GLN A 1 180 ? 19.240 -6.436 -8.735 1.00 50.62 180 GLN A C 1
ATOM 1420 O O . GLN A 1 180 ? 18.443 -6.017 -9.613 1.00 50.62 180 GLN A O 1
#

pLDDT: mean 94.97, std 5.24, range [50.62, 98.44]

Foldseek 3Di:
DVVVVVVVLVVLLLLCLVLLLLLLVLLQVLLVCVLVVNLVSNLVSLQSSVVSCVVCCVVQLQLLKFWAFPPVRDTDPDRDQLQQQQKDFDDQDQDPPDPVRHGAGAIAGPPVRDGDGPHDRSRRNRIHIGGSVLVVVSVVSSPSVDSDDNPDSSSVSSCVSCVSVCVVSVHDCVSNDDDD

Nearest PDB structures (foldseek):
  2nw7-assembly1_D  TM=7.417E-01  e=9.421E+00  Xanthomonas campestris pv. campestris
  7n9z-assembly1_H  TM=5.881E-01  e=8.932E+00  Escherichia coli

Solvent-accessible surface area (backbone atoms only — not comparable to full-atom values): 9633 Å² total; per-residue (Å²): 111,66,73,60,52,53,54,49,51,54,52,48,44,52,51,47,39,57,32,49,40,46,25,33,51,22,26,38,48,29,36,53,21,43,69,70,67,36,62,74,57,21,57,49,29,29,51,50,20,34,58,35,40,64,74,43,38,93,82,36,29,79,45,18,28,42,16,34,24,75,69,80,70,43,74,53,92,40,79,41,62,69,43,24,71,28,48,40,66,40,74,73,40,59,51,96,84,45,92,83,57,61,66,41,48,21,23,33,22,78,69,74,67,48,76,38,74,75,46,50,61,70,47,28,70,30,44,39,66,38,80,31,45,30,42,53,51,52,50,55,70,34,31,92,85,53,91,73,59,72,85,49,58,41,28,62,50,46,50,60,40,42,41,54,35,28,59,73,64,72,53,49,71,76,72,54,52,77,92,128

Mean predicted aligned error: 4.38 Å

Radius of gyration: 20.29 Å; Cα contacts (8 Å, |Δi|>4): 267; chains: 1; bounding box: 43×41×57 Å